Protein AF-A0A968TTG3-F1 (afdb_monomer_lite)

Structure (mmCIF, N/CA/C/O backbone):
data_AF-A0A968TTG3-F1
#
_entry.id   AF-A0A968TTG3-F1
#
loop_
_atom_site.group_PDB
_atom_site.id
_atom_site.type_symbol
_atom_site.label_atom_id
_atom_site.label_alt_id
_atom_site.label_comp_id
_atom_site.label_asym_id
_atom_site.label_entity_id
_atom_site.label_seq_id
_atom_site.pdbx_PDB_ins_code
_atom_site.Cartn_x
_atom_site.Cartn_y
_atom_site.Cartn_z
_atom_site.occupancy
_atom_site.B_iso_or_equiv
_atom_site.auth_seq_id
_atom_site.auth_comp_id
_atom_site.auth_asym_id
_atom_site.auth_atom_id
_atom_site.pdbx_PDB_model_num
ATOM 1 N N . MET A 1 1 ? -22.300 -22.857 -25.995 1.00 35.47 1 MET A N 1
ATOM 2 C CA . MET A 1 1 ? -22.841 -21.493 -25.805 1.00 35.47 1 MET A CA 1
ATOM 3 C C . MET A 1 1 ? -23.339 -21.369 -24.371 1.00 35.47 1 MET A C 1
ATOM 5 O O . MET A 1 1 ? -24.373 -21.933 -24.046 1.00 35.47 1 MET A O 1
ATOM 9 N N . ARG A 1 2 ? -22.562 -20.734 -23.484 1.00 33.22 2 ARG A N 1
ATOM 10 C CA . ARG A 1 2 ? -23.024 -20.368 -22.134 1.00 33.22 2 ARG A CA 1
ATOM 11 C C . ARG A 1 2 ? -23.869 -19.091 -22.254 1.00 33.22 2 ARG A C 1
ATOM 13 O O . ARG A 1 2 ? -23.496 -18.230 -23.047 1.00 33.22 2 ARG A O 1
ATOM 20 N N . PRO A 1 3 ? -24.993 -18.962 -21.533 1.00 38.09 3 PRO A N 1
ATOM 21 C CA . PRO A 1 3 ? -25.856 -17.796 -21.665 1.00 38.09 3 PRO A CA 1
ATOM 22 C C . PRO A 1 3 ? -25.132 -16.553 -21.132 1.00 38.09 3 PRO A C 1
ATOM 24 O O . PRO A 1 3 ? -24.613 -16.572 -20.016 1.00 38.09 3 PRO A O 1
ATOM 27 N N . SER A 1 4 ? -25.092 -15.485 -21.934 1.00 39.38 4 SER A N 1
ATOM 28 C CA . SER A 1 4 ? -24.544 -14.187 -21.528 1.00 39.38 4 SER A CA 1
ATOM 29 C C . SER A 1 4 ? -25.266 -13.671 -20.277 1.00 39.38 4 SER A C 1
ATOM 31 O O . SER A 1 4 ? -26.504 -13.662 -20.252 1.00 39.38 4 SER A O 1
ATOM 33 N N . PRO A 1 5 ? -24.542 -13.220 -19.238 1.00 49.09 5 PRO A N 1
ATOM 34 C CA . PRO A 1 5 ? -25.176 -12.637 -18.070 1.00 49.09 5 PRO A CA 1
ATOM 35 C C . PRO A 1 5 ? -25.813 -11.309 -18.485 1.00 49.09 5 PRO A C 1
ATOM 37 O O . PRO A 1 5 ? -25.165 -10.440 -19.067 1.00 49.09 5 PRO A O 1
ATOM 40 N N . ARG A 1 6 ? -27.117 -11.165 -18.229 1.00 43.69 6 ARG A N 1
ATOM 41 C CA . ARG A 1 6 ? -27.857 -9.926 -18.498 1.00 43.69 6 ARG A CA 1
ATOM 42 C C . ARG A 1 6 ? -27.231 -8.793 -17.686 1.00 43.69 6 ARG A C 1
ATOM 44 O O . ARG A 1 6 ? -27.405 -8.744 -16.469 1.00 43.69 6 ARG A O 1
ATOM 51 N N . ILE A 1 7 ? -26.543 -7.884 -18.368 1.00 52.31 7 ILE A N 1
ATOM 52 C CA . ILE A 1 7 ? -26.073 -6.618 -17.807 1.00 52.31 7 ILE A CA 1
ATOM 53 C C . ILE A 1 7 ? -27.319 -5.828 -17.385 1.00 52.31 7 ILE A C 1
ATOM 55 O O . ILE A 1 7 ? -28.113 -5.411 -18.226 1.00 52.31 7 ILE A O 1
ATOM 59 N N . ARG A 1 8 ? -27.533 -5.650 -16.077 1.00 47.47 8 ARG A N 1
ATOM 60 C CA . ARG A 1 8 ? -28.516 -4.685 -15.564 1.00 47.47 8 ARG A CA 1
ATOM 61 C C . ARG A 1 8 ? -27.786 -3.366 -15.340 1.00 47.47 8 ARG A C 1
ATOM 63 O O . ARG A 1 8 ? -27.260 -3.125 -14.258 1.00 47.47 8 ARG A O 1
ATOM 70 N N . THR A 1 9 ? -27.710 -2.552 -16.388 1.00 50.25 9 THR A N 1
ATOM 71 C CA . THR A 1 9 ? -27.161 -1.191 -16.346 1.00 50.25 9 THR A CA 1
ATOM 72 C C . THR A 1 9 ? -28.054 -0.281 -15.504 1.00 50.25 9 THR A C 1
ATOM 74 O O . THR A 1 9 ? -29.264 -0.212 -15.731 1.00 50.25 9 THR A O 1
ATOM 77 N N . SER A 1 10 ? -27.473 0.448 -14.554 1.00 52.50 10 SER A N 1
ATOM 78 C CA . SER A 1 10 ? -28.110 1.610 -13.930 1.00 52.50 10 SER A CA 1
ATOM 79 C C . SER A 1 10 ? -27.927 2.813 -14.862 1.00 52.50 10 SER A C 1
ATOM 81 O O . SER A 1 10 ? -26.908 3.493 -14.798 1.00 52.50 10 SER A O 1
ATOM 83 N N . GLY A 1 11 ? -28.891 3.042 -15.756 1.00 53.94 11 GLY A N 1
ATOM 84 C CA . GLY A 1 11 ? -28.829 4.113 -16.760 1.00 53.94 11 GLY A CA 1
ATOM 85 C C . GLY A 1 11 ? -27.983 3.756 -17.989 1.00 53.94 11 GLY A C 1
ATOM 86 O O . GLY A 1 11 ? -27.032 2.979 -17.914 1.00 53.94 11 GLY A O 1
ATOM 87 N N . ALA A 1 12 ? -28.363 4.286 -19.153 1.00 51.84 12 ALA A N 1
ATOM 88 C CA . ALA A 1 12 ? -27.655 4.029 -20.404 1.00 51.84 12 ALA A CA 1
ATOM 89 C C . ALA A 1 12 ? -26.205 4.541 -20.315 1.00 51.84 12 ALA A C 1
ATOM 91 O O . ALA A 1 12 ? -25.979 5.717 -20.042 1.00 51.84 12 ALA A O 1
ATOM 92 N N . GLY A 1 13 ? -25.234 3.649 -20.537 1.00 66.31 13 GLY A N 1
ATOM 93 C CA . GLY A 1 13 ? -23.807 3.984 -20.615 1.00 66.31 13 GLY A CA 1
ATOM 94 C C . GLY A 1 13 ? -22.979 3.775 -19.341 1.00 66.31 13 GLY A C 1
ATOM 95 O O . GLY A 1 13 ? -21.759 3.848 -19.429 1.00 66.31 13 GLY A O 1
ATOM 96 N N . PHE A 1 14 ? -23.584 3.452 -18.190 1.00 64.62 14 PHE A N 1
ATOM 97 C CA . PHE A 1 14 ? -22.843 3.218 -16.942 1.00 64.62 14 PHE A CA 1
ATOM 98 C C . PHE A 1 14 ? -23.082 1.807 -16.381 1.00 64.62 14 PHE A C 1
ATOM 100 O O . PHE A 1 14 ? -24.220 1.352 -16.230 1.00 64.62 14 PHE A O 1
ATOM 107 N N . SER A 1 15 ? -21.989 1.107 -16.060 1.00 73.50 15 SER A N 1
ATOM 108 C CA . SER A 1 15 ? -22.011 -0.166 -15.331 1.00 73.50 15 SER A CA 1
ATOM 109 C C . SER A 1 15 ? -21.704 0.082 -13.857 1.00 73.50 15 SER A C 1
ATOM 111 O O . SER A 1 15 ? -20.819 0.870 -13.525 1.00 73.50 15 SER A O 1
ATOM 113 N N . LEU A 1 16 ? -22.427 -0.592 -12.963 1.00 82.06 16 LEU A N 1
ATOM 114 C CA . LEU A 1 16 ? -22.092 -0.576 -11.540 1.00 82.06 16 LEU A CA 1
ATOM 115 C C . LEU A 1 16 ? -20.788 -1.342 -11.312 1.00 82.06 16 LEU A C 1
ATOM 117 O O . LEU A 1 16 ? -20.563 -2.367 -11.948 1.00 82.06 16 LEU A O 1
ATOM 121 N N . TYR A 1 17 ? -19.997 -0.909 -10.328 1.00 83.00 17 TYR A N 1
ATOM 122 C CA . TYR A 1 17 ? -18.739 -1.555 -9.931 1.00 83.00 17 TYR A CA 1
ATOM 123 C C . TYR A 1 17 ? -18.852 -3.083 -9.771 1.00 83.00 17 TYR A C 1
ATOM 125 O O . TYR A 1 17 ? -18.033 -3.829 -10.295 1.00 83.00 17 TYR A O 1
ATOM 133 N N . ARG A 1 18 ? -19.925 -3.555 -9.121 1.00 81.62 18 ARG A N 1
ATOM 134 C CA . ARG A 1 18 ? -20.226 -4.988 -8.913 1.00 81.62 18 ARG A CA 1
ATOM 135 C C . ARG A 1 18 ? -20.442 -5.802 -10.198 1.00 81.62 18 ARG A C 1
ATOM 137 O O . ARG A 1 18 ? -20.624 -7.010 -10.148 1.00 81.62 18 ARG A O 1
ATOM 144 N N . PHE A 1 19 ? -20.537 -5.137 -11.345 1.00 85.62 19 PHE A N 1
ATOM 145 C CA . PHE A 1 19 ? -20.694 -5.748 -12.665 1.00 85.62 19 PHE A CA 1
ATOM 146 C C . PHE A 1 19 ? -19.491 -5.479 -13.573 1.00 85.62 19 PHE A C 1
ATOM 148 O O . PHE A 1 19 ? -19.545 -5.786 -14.764 1.00 85.62 19 PHE A O 1
ATOM 155 N N . SER A 1 20 ? -18.434 -4.872 -13.038 1.00 87.19 20 SER A N 1
ATOM 156 C CA . SER A 1 20 ? -17.198 -4.607 -13.761 1.00 87.19 20 SER A CA 1
ATOM 157 C C . SER A 1 20 ? -16.257 -5.802 -13.649 1.00 87.19 20 SER A C 1
ATOM 159 O O . SER A 1 20 ? -16.144 -6.425 -12.592 1.00 87.19 20 SER A O 1
ATOM 161 N N . PHE A 1 21 ? -15.577 -6.105 -14.754 1.00 90.06 21 PHE A N 1
ATOM 162 C CA . PHE A 1 21 ? -14.628 -7.208 -14.867 1.00 90.06 21 PHE A CA 1
ATOM 163 C C . PHE A 1 21 ? -13.301 -6.711 -15.451 1.00 90.06 21 PHE A C 1
ATOM 165 O O . PHE A 1 21 ? -13.282 -5.767 -16.239 1.00 90.06 21 PHE A O 1
ATOM 172 N N . GLY A 1 22 ? -12.203 -7.369 -15.092 1.00 88.19 22 GLY A N 1
ATOM 173 C CA . GLY A 1 22 ? -10.848 -7.105 -15.578 1.00 88.19 22 GLY A CA 1
ATOM 174 C C . GLY A 1 22 ? -9.941 -8.318 -15.359 1.00 88.19 22 GLY A C 1
ATOM 175 O O . GLY A 1 22 ? -10.400 -9.331 -14.844 1.00 88.19 22 GLY A O 1
ATOM 176 N N . HIS A 1 23 ? -8.677 -8.243 -15.790 1.00 91.44 23 HIS A N 1
ATOM 177 C CA . HIS A 1 23 ? -7.620 -9.239 -15.515 1.00 91.44 23 HIS A CA 1
ATOM 178 C C . HIS A 1 23 ? -8.064 -10.710 -15.606 1.00 91.44 23 HIS A C 1
ATOM 180 O O . HIS A 1 23 ? -8.332 -11.368 -14.602 1.00 91.44 23 HIS A O 1
ATOM 186 N N . GLY A 1 24 ? -8.206 -11.223 -16.830 1.00 90.00 24 GLY A N 1
ATOM 187 C CA . GLY A 1 24 ? -8.672 -12.599 -17.053 1.00 90.00 24 GLY A CA 1
ATOM 188 C C . GLY A 1 24 ? -10.177 -12.807 -16.829 1.00 90.00 24 GLY A C 1
ATOM 189 O O . GLY A 1 24 ? -10.626 -13.943 -16.710 1.00 90.00 24 GLY A O 1
ATOM 190 N N . GLY A 1 25 ? -10.966 -11.726 -16.791 1.00 91.12 25 GLY A N 1
ATOM 191 C CA . GLY A 1 25 ? -12.422 -11.788 -16.621 1.00 91.12 25 GLY A CA 1
ATOM 192 C C . GLY A 1 25 ? -12.873 -11.929 -15.166 1.00 91.12 25 GLY A C 1
ATOM 193 O O . GLY A 1 25 ? -14.002 -12.347 -14.918 1.00 91.12 25 GLY A O 1
ATOM 194 N N . LEU A 1 26 ? -12.011 -11.582 -14.211 1.00 91.50 26 LEU A N 1
ATOM 195 C CA . LEU A 1 26 ? -12.340 -11.504 -12.793 1.00 91.50 26 LEU A CA 1
ATOM 196 C C . LEU A 1 26 ? -13.194 -10.268 -12.512 1.00 91.50 26 LEU A C 1
ATOM 198 O O . LEU A 1 26 ? -12.946 -9.193 -13.056 1.00 91.50 26 LEU A O 1
ATOM 202 N N . ALA A 1 27 ? -14.204 -10.412 -11.655 1.00 91.31 27 ALA A N 1
ATOM 203 C CA . ALA A 1 27 ? -14.972 -9.267 -11.178 1.00 91.31 27 ALA A CA 1
ATOM 204 C C . ALA A 1 27 ? -14.059 -8.350 -10.351 1.00 91.31 27 ALA A C 1
ATOM 206 O O . ALA A 1 27 ? -13.217 -8.844 -9.604 1.00 91.31 27 ALA A O 1
ATOM 207 N N . CYS A 1 28 ? -14.225 -7.029 -10.439 1.00 89.75 28 CYS A N 1
ATOM 208 C CA . CYS A 1 28 ? -13.351 -6.096 -9.717 1.00 89.75 28 CYS A CA 1
ATOM 209 C C . CYS A 1 28 ? -13.371 -6.332 -8.190 1.00 89.75 28 CYS A C 1
ATOM 211 O O . CYS A 1 28 ? -12.338 -6.232 -7.527 1.00 89.75 28 CYS A O 1
ATOM 213 N N . GLU A 1 29 ? -14.516 -6.745 -7.642 1.00 89.50 29 GLU A N 1
ATOM 214 C CA . GLU A 1 29 ? -14.673 -7.127 -6.229 1.00 89.50 29 GLU A CA 1
ATOM 215 C C . GLU A 1 29 ? -13.792 -8.310 -5.796 1.00 89.50 29 GLU A C 1
ATOM 217 O O . GLU A 1 29 ? -13.486 -8.433 -4.614 1.00 89.50 29 GLU A O 1
ATOM 222 N N . ALA A 1 30 ? -13.315 -9.142 -6.730 1.00 89.81 30 ALA A N 1
ATOM 223 C CA . ALA A 1 30 ? -12.374 -10.214 -6.413 1.00 89.81 30 ALA A CA 1
ATOM 224 C C . ALA A 1 30 ? -11.026 -9.675 -5.912 1.00 89.81 30 ALA A C 1
ATOM 226 O O . ALA A 1 30 ? -10.356 -10.350 -5.139 1.00 89.81 30 ALA A O 1
ATOM 227 N N . CYS A 1 31 ? -10.631 -8.467 -6.335 1.00 89.94 31 CYS A N 1
ATOM 228 C CA . CYS A 1 31 ? -9.386 -7.831 -5.904 1.00 89.94 31 CYS A CA 1
ATOM 229 C C . CYS A 1 31 ? -9.619 -6.726 -4.868 1.00 89.94 31 CYS A C 1
ATOM 231 O O . CYS A 1 31 ? -8.827 -6.587 -3.940 1.00 89.94 31 CYS A O 1
ATOM 233 N N . HIS A 1 32 ? -10.683 -5.932 -5.001 1.00 89.44 32 HIS A N 1
ATOM 234 C CA . HIS A 1 32 ? -10.944 -4.798 -4.102 1.00 89.44 32 HIS A CA 1
ATOM 235 C C . HIS A 1 32 ? -11.968 -5.094 -2.997 1.00 89.44 32 HIS A C 1
ATOM 237 O O . HIS A 1 32 ? -12.311 -4.185 -2.242 1.00 89.44 32 HIS A O 1
ATOM 243 N N . GLY A 1 33 ? -12.416 -6.342 -2.856 1.00 85.06 33 GLY A N 1
ATOM 244 C CA . GLY A 1 33 ? -13.352 -6.739 -1.811 1.00 85.06 33 GLY A CA 1
ATOM 245 C C . GLY A 1 33 ? -14.782 -6.268 -2.080 1.00 85.06 33 GLY A C 1
ATOM 246 O O . GLY A 1 33 ? -15.138 -5.854 -3.187 1.00 85.06 33 GLY A O 1
ATOM 247 N N . SER A 1 34 ? -15.633 -6.369 -1.057 1.00 80.88 34 SER A N 1
ATOM 248 C CA . SER A 1 34 ? -17.051 -6.013 -1.173 1.00 80.88 34 SER A CA 1
ATOM 249 C C . SER A 1 34 ? -17.227 -4.535 -1.554 1.00 80.88 34 SER A C 1
ATOM 251 O O . SER A 1 34 ? -16.436 -3.685 -1.160 1.00 80.88 34 SER A O 1
ATOM 253 N N . THR A 1 35 ? -18.306 -4.176 -2.260 1.00 72.31 35 THR A N 1
ATOM 254 C CA . THR A 1 35 ? -18.587 -2.765 -2.623 1.00 72.31 35 THR A CA 1
ATOM 255 C C . THR A 1 35 ? -18.749 -1.825 -1.426 1.00 72.31 35 THR A C 1
ATOM 257 O O . THR A 1 35 ? -18.793 -0.611 -1.605 1.00 72.31 35 THR A O 1
ATOM 260 N N . HIS A 1 36 ? -18.905 -2.374 -0.220 1.00 65.94 36 HIS A N 1
ATOM 261 C CA . HIS A 1 36 ? -18.993 -1.615 1.027 1.00 65.94 36 HIS A CA 1
ATOM 262 C C . HIS A 1 36 ? -17.653 -1.553 1.772 1.00 65.94 36 HIS A C 1
ATOM 264 O O . HIS A 1 36 ? -17.537 -0.820 2.754 1.00 65.94 36 HIS A O 1
ATOM 270 N N . ALA A 1 37 ? -16.643 -2.292 1.312 1.00 68.88 37 ALA A N 1
ATOM 271 C CA . ALA A 1 37 ? -15.312 -2.281 1.876 1.00 68.88 37 ALA A CA 1
ATOM 272 C C . ALA A 1 37 ? -14.484 -1.153 1.248 1.00 68.88 37 ALA A C 1
ATOM 274 O O . ALA A 1 37 ? -14.288 -1.080 0.037 1.00 68.88 37 ALA A O 1
ATOM 275 N N . VAL A 1 38 ? -13.950 -0.280 2.099 1.00 75.06 38 VAL A N 1
ATOM 276 C CA . VAL A 1 38 ? -12.811 0.575 1.754 1.00 75.06 38 VAL A CA 1
ATOM 277 C C . VAL A 1 38 ? -11.610 -0.007 2.472 1.00 75.06 38 VAL A C 1
ATOM 279 O O . VAL A 1 38 ? -11.597 -0.075 3.699 1.00 75.06 38 VAL A O 1
ATOM 282 N N . PHE A 1 39 ? -10.616 -0.462 1.718 1.00 82.69 39 PHE A N 1
ATOM 283 C CA . PHE A 1 39 ? -9.527 -1.246 2.279 1.00 82.69 39 PHE A CA 1
ATOM 284 C C . PHE A 1 39 ? -8.456 -0.427 3.042 1.00 82.69 39 PHE A C 1
ATOM 286 O O . PHE A 1 39 ? -8.142 0.718 2.684 1.00 82.69 39 PHE A O 1
ATOM 293 N N . PRO A 1 40 ? -7.817 -1.026 4.072 1.00 84.56 40 PRO A N 1
ATOM 294 C CA . PRO A 1 40 ? -8.331 -2.145 4.845 1.00 84.56 40 PRO A CA 1
ATOM 295 C C . PRO A 1 40 ? -9.622 -1.716 5.558 1.00 84.56 40 PRO A C 1
ATOM 297 O O . PRO A 1 40 ? -9.716 -0.595 6.066 1.00 84.56 40 PRO A O 1
ATOM 300 N N . ALA A 1 41 ? -10.613 -2.600 5.563 1.00 85.94 41 ALA A N 1
ATOM 301 C CA . ALA A 1 41 ? -11.909 -2.319 6.154 1.00 85.94 41 ALA A CA 1
ATOM 302 C C . ALA A 1 41 ? -11.809 -2.329 7.684 1.00 85.94 41 ALA A C 1
ATOM 304 O O . ALA A 1 41 ? -11.079 -3.128 8.265 1.00 85.94 41 ALA A O 1
ATOM 305 N N . SER A 1 42 ? -12.578 -1.484 8.367 1.00 84.50 42 SER A N 1
ATOM 306 C CA . SER A 1 42 ? -12.654 -1.528 9.835 1.00 84.50 42 SER A CA 1
ATOM 307 C C . SER A 1 42 ? -13.379 -2.787 10.337 1.00 84.50 42 SER A C 1
ATOM 309 O O . SER A 1 42 ? -13.151 -3.237 11.463 1.00 84.50 42 SER A O 1
ATOM 311 N N . HIS A 1 43 ? -14.225 -3.385 9.494 1.00 84.75 43 HIS A N 1
ATOM 312 C CA . HIS A 1 43 ? -14.884 -4.659 9.745 1.00 84.75 43 HIS A CA 1
ATOM 313 C C . HIS A 1 43 ? -13.966 -5.823 9.364 1.00 84.75 43 HIS A C 1
ATOM 315 O O . HIS A 1 43 ? -13.590 -5.984 8.207 1.00 84.75 43 HIS A O 1
ATOM 321 N N . ALA A 1 44 ? -13.636 -6.667 10.345 1.00 84.25 44 ALA A N 1
ATOM 322 C CA . ALA A 1 44 ? -12.683 -7.762 10.165 1.00 84.25 44 ALA A CA 1
ATOM 323 C C . ALA A 1 44 ? -13.071 -8.723 9.026 1.00 84.25 44 ALA A C 1
ATOM 325 O O . ALA A 1 44 ? -12.201 -9.123 8.258 1.00 84.25 44 ALA A O 1
ATOM 326 N N . ASN A 1 45 ? -14.367 -9.031 8.879 1.00 86.06 45 ASN A N 1
ATOM 327 C CA . ASN A 1 45 ? -14.869 -9.966 7.865 1.00 86.06 45 ASN A CA 1
ATOM 328 C C . ASN A 1 45 ? -14.553 -9.531 6.428 1.00 86.06 45 ASN A C 1
ATOM 330 O O . ASN A 1 45 ? -14.270 -10.386 5.596 1.00 86.06 45 ASN A O 1
ATOM 334 N N . ASP A 1 46 ? -14.549 -8.227 6.141 1.00 87.81 46 ASP A N 1
ATOM 335 C CA . ASP A 1 46 ? -14.236 -7.717 4.802 1.00 87.81 46 ASP A CA 1
ATOM 336 C C . ASP A 1 46 ? -12.746 -7.882 4.451 1.00 87.81 46 ASP A C 1
ATOM 338 O O . ASP A 1 46 ? -12.387 -7.902 3.278 1.00 87.81 46 ASP A O 1
ATOM 342 N N . ASN A 1 47 ? -11.868 -8.041 5.449 1.00 88.00 47 ASN A N 1
ATOM 343 C CA . ASN A 1 47 ? -10.435 -8.248 5.231 1.00 88.00 47 ASN A CA 1
ATOM 344 C C . ASN A 1 47 ? -10.031 -9.726 5.154 1.00 88.00 47 ASN A C 1
ATOM 346 O O . ASN A 1 47 ? -8.918 -9.992 4.703 1.00 88.00 47 ASN A O 1
ATOM 350 N N . VAL A 1 48 ? -10.881 -10.669 5.589 1.00 90.06 48 VAL A N 1
ATOM 351 C CA . VAL A 1 48 ? -10.518 -12.097 5.723 1.00 90.06 48 VAL A CA 1
ATOM 352 C C . VAL A 1 48 ? -9.948 -12.648 4.420 1.00 90.06 48 VAL A C 1
ATOM 354 O O . VAL A 1 48 ? -8.829 -13.144 4.424 1.00 90.06 48 VAL A O 1
ATOM 357 N N . GLN A 1 49 ? -10.646 -12.444 3.299 1.00 91.06 49 GLN A N 1
ATOM 358 C CA . GLN A 1 49 ? -10.173 -12.887 1.984 1.00 91.06 49 GLN A CA 1
ATOM 359 C C . GLN A 1 49 ? -8.779 -12.334 1.655 1.00 91.06 49 GLN A C 1
ATOM 361 O O . GLN A 1 49 ? -7.894 -13.082 1.255 1.00 91.06 49 GLN A O 1
ATOM 366 N N . SER A 1 50 ? -8.568 -11.025 1.827 1.00 92.31 50 SER A N 1
ATOM 367 C CA . SER A 1 50 ? -7.269 -10.414 1.521 1.00 92.31 50 SER A CA 1
ATOM 368 C C . SER A 1 50 ? -6.154 -10.951 2.420 1.00 92.31 50 SER A C 1
ATOM 370 O O . SER A 1 50 ? -5.063 -11.250 1.948 1.00 92.31 50 SER A O 1
ATOM 372 N N . ILE A 1 51 ? -6.433 -11.151 3.708 1.00 92.62 51 ILE A N 1
ATOM 373 C CA . ILE A 1 51 ? -5.449 -11.681 4.650 1.00 92.62 51 ILE A CA 1
ATOM 374 C C . ILE A 1 51 ? -5.100 -13.130 4.298 1.00 92.62 51 ILE A C 1
ATOM 376 O O . ILE A 1 51 ? -3.926 -13.477 4.297 1.00 92.62 51 ILE A O 1
ATOM 380 N N . GLU A 1 52 ? -6.087 -13.960 3.967 1.00 94.00 52 GLU A N 1
ATOM 381 C CA . GLU A 1 52 ? -5.858 -15.362 3.603 1.00 94.00 52 GLU A CA 1
ATOM 3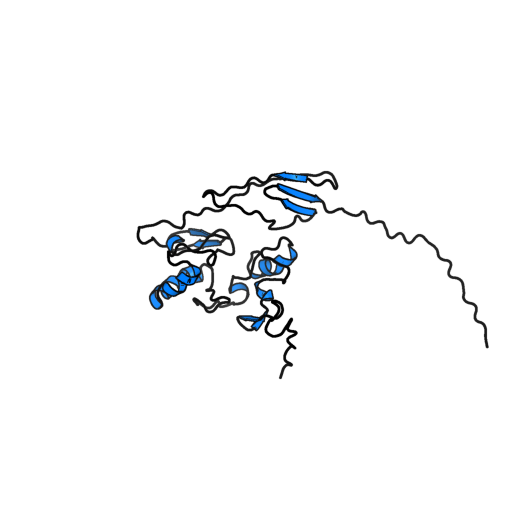82 C C . GLU A 1 52 ? -5.064 -15.510 2.299 1.00 94.00 52 GLU A C 1
ATOM 384 O O . GLU A 1 52 ? -4.230 -16.404 2.195 1.00 94.00 52 GLU A O 1
ATOM 389 N N . LEU A 1 53 ? -5.290 -14.628 1.320 1.00 94.06 53 LEU A N 1
ATOM 390 C CA . LEU A 1 53 ? -4.677 -14.734 -0.006 1.00 94.06 53 LEU A CA 1
ATOM 391 C C . LEU A 1 53 ? -3.278 -14.114 -0.108 1.00 94.06 53 LEU A C 1
ATOM 393 O O . LEU A 1 53 ? -2.428 -14.656 -0.806 1.00 94.06 53 LEU A O 1
ATOM 397 N N . GLN A 1 54 ? -3.030 -12.978 0.550 1.00 93.62 54 GLN A N 1
ATOM 398 C CA . GLN A 1 54 ? -1.754 -12.247 0.437 1.00 93.62 54 GLN A CA 1
ATOM 399 C C . GLN A 1 54 ? -1.079 -11.962 1.787 1.00 93.62 54 GLN A C 1
ATOM 401 O O . GLN A 1 54 ? -0.059 -11.281 1.841 1.00 93.62 54 GLN A O 1
ATOM 406 N N . GLY A 1 55 ? -1.633 -12.451 2.900 1.00 92.88 55 GLY A N 1
ATOM 407 C CA . GLY A 1 55 ? -1.056 -12.280 4.237 1.00 92.88 55 GLY A CA 1
ATOM 408 C C . GLY A 1 55 ? -1.296 -10.908 4.871 1.00 92.88 55 GLY A C 1
ATOM 409 O O . GLY A 1 55 ? -0.879 -10.675 6.004 1.00 92.88 55 GLY A O 1
ATOM 410 N N . HIS A 1 56 ? -1.982 -9.989 4.183 1.00 92.38 56 HIS A N 1
ATOM 411 C CA . HIS A 1 56 ? -2.270 -8.655 4.701 1.00 92.38 56 HIS A CA 1
ATOM 412 C C . HIS A 1 56 ? -3.632 -8.121 4.251 1.00 92.38 56 HIS A C 1
ATOM 414 O O . HIS A 1 56 ? -4.123 -8.399 3.157 1.00 92.38 56 HIS A O 1
ATOM 420 N N . ALA A 1 57 ? -4.229 -7.275 5.094 1.00 91.19 57 ALA A N 1
ATOM 421 C CA . ALA A 1 57 ? -5.478 -6.602 4.765 1.00 91.19 57 ALA A CA 1
ATOM 422 C C . ALA A 1 57 ? -5.263 -5.567 3.652 1.00 91.19 57 ALA A C 1
ATOM 424 O O . ALA A 1 57 ? -4.353 -4.734 3.737 1.00 91.19 57 ALA A O 1
ATOM 425 N N . GLY A 1 58 ? -6.113 -5.544 2.633 1.00 90.38 58 GLY A N 1
ATOM 426 C CA . GLY A 1 58 ? -5.996 -4.575 1.547 1.00 90.38 58 GLY A CA 1
ATOM 427 C C . GLY A 1 58 ? -6.551 -5.079 0.226 1.00 90.38 58 GLY A C 1
ATOM 428 O O . GLY A 1 58 ? -6.899 -6.248 0.108 1.00 90.38 58 GLY A O 1
ATOM 429 N N . THR A 1 59 ? -6.556 -4.207 -0.782 1.00 91.06 59 THR A N 1
ATOM 430 C CA . THR A 1 59 ? -6.735 -4.641 -2.172 1.00 91.06 59 THR A CA 1
ATOM 431 C C . THR A 1 59 ? -5.689 -5.705 -2.495 1.00 91.06 59 THR A C 1
ATOM 433 O O . THR A 1 59 ? -4.531 -5.553 -2.092 1.00 91.06 59 THR A O 1
ATOM 436 N N . LEU A 1 60 ? -6.087 -6.771 -3.188 1.00 92.50 60 LEU A N 1
ATOM 437 C CA . LEU A 1 60 ? -5.156 -7.788 -3.661 1.00 92.50 60 LEU A CA 1
ATOM 438 C C . LEU A 1 60 ? -4.166 -7.163 -4.646 1.00 92.50 60 LEU A C 1
ATOM 440 O O . LEU A 1 60 ? -4.570 -6.646 -5.688 1.00 92.50 60 LEU A O 1
ATOM 444 N N . ALA A 1 61 ? -2.885 -7.212 -4.295 1.00 91.88 61 ALA A N 1
ATOM 445 C CA . ALA A 1 61 ? -1.781 -6.693 -5.099 1.00 91.88 61 ALA A CA 1
ATOM 446 C C . ALA A 1 61 ? -0.655 -7.725 -5.279 1.00 91.88 61 ALA A C 1
ATOM 448 O O . ALA A 1 61 ? 0.130 -7.622 -6.219 1.00 91.88 61 ALA A O 1
ATOM 449 N N . GLU A 1 62 ? -0.588 -8.742 -4.418 1.00 92.75 62 GLU A N 1
ATOM 450 C CA . GLU A 1 62 ? 0.407 -9.806 -4.525 1.00 92.75 62 GLU A CA 1
ATOM 451 C C . GLU A 1 62 ? -0.024 -10.824 -5.591 1.00 92.75 62 GLU A C 1
ATOM 453 O O . GLU A 1 62 ? -0.905 -11.655 -5.375 1.00 92.75 62 GLU A O 1
ATOM 458 N N . CYS A 1 63 ? 0.591 -10.764 -6.775 1.00 92.50 63 CYS A N 1
ATOM 459 C CA . CYS A 1 63 ? 0.206 -11.601 -7.919 1.00 92.50 63 CYS A CA 1
ATOM 460 C C . CYS A 1 63 ? 0.307 -13.108 -7.621 1.00 92.50 63 CYS A C 1
ATOM 462 O O . CYS A 1 63 ? -0.469 -13.898 -8.163 1.00 92.50 63 CYS A O 1
ATOM 464 N N . GLY A 1 64 ? 1.227 -13.488 -6.727 1.00 92.12 64 GLY A N 1
ATOM 465 C CA . GLY A 1 64 ? 1.414 -14.861 -6.255 1.00 92.12 64 GLY A CA 1
ATOM 466 C C . GLY A 1 64 ? 0.221 -15.432 -5.484 1.00 92.12 64 GLY A C 1
ATOM 467 O O . GLY A 1 64 ? 0.153 -16.639 -5.303 1.00 92.12 64 GLY A O 1
ATOM 468 N N . ALA A 1 65 ? -0.751 -14.603 -5.086 1.00 92.75 65 ALA A N 1
ATOM 469 C CA . ALA A 1 65 ? -2.000 -15.072 -4.489 1.00 92.75 65 ALA A CA 1
ATOM 470 C C . ALA A 1 65 ? -2.835 -15.944 -5.446 1.00 92.75 65 ALA A C 1
ATOM 472 O O . ALA A 1 65 ? -3.623 -16.773 -4.996 1.00 92.75 65 ALA A O 1
ATOM 473 N N . CYS A 1 66 ? -2.681 -15.745 -6.761 1.00 92.06 66 CYS A N 1
ATOM 474 C CA . CYS A 1 66 ? -3.420 -16.484 -7.790 1.00 92.06 66 CYS A CA 1
ATOM 475 C C . CYS A 1 66 ? -2.520 -17.134 -8.851 1.00 92.06 66 CYS A C 1
ATOM 477 O O . CYS A 1 66 ? -2.982 -18.017 -9.571 1.00 92.06 66 CYS A O 1
ATOM 479 N N . HIS A 1 67 ? -1.276 -16.672 -9.005 1.00 92.56 67 HIS A N 1
ATOM 480 C CA . HIS A 1 67 ? -0.348 -17.155 -10.028 1.00 92.56 67 HIS A CA 1
ATOM 481 C C . HIS A 1 67 ? 0.814 -17.907 -9.388 1.00 92.56 67 HIS A C 1
ATOM 483 O O . HIS A 1 67 ? 1.708 -17.281 -8.824 1.00 92.56 67 HIS A O 1
ATOM 489 N N . ASP A 1 68 ? 0.852 -19.229 -9.564 1.00 91.12 68 ASP A N 1
ATOM 490 C CA . ASP A 1 68 ? 1.984 -20.058 -9.115 1.00 91.12 68 ASP A CA 1
ATOM 491 C C . ASP A 1 68 ? 3.295 -19.655 -9.811 1.00 91.12 68 ASP A C 1
ATOM 493 O O . ASP A 1 68 ? 4.371 -19.685 -9.217 1.00 91.12 68 ASP A O 1
ATOM 497 N N . ASN A 1 69 ? 3.194 -19.229 -11.075 1.00 90.88 69 ASN A N 1
ATOM 498 C CA . ASN A 1 69 ? 4.294 -18.692 -11.869 1.00 90.88 69 ASN A CA 1
ATOM 499 C C . ASN A 1 69 ? 3.989 -17.238 -12.231 1.00 90.88 69 ASN A C 1
ATOM 501 O O . ASN A 1 69 ? 3.378 -16.961 -13.263 1.00 90.88 69 ASN A O 1
ATOM 505 N N . VAL A 1 70 ? 4.390 -16.311 -11.362 1.00 90.88 70 VAL A N 1
ATOM 506 C CA . VAL A 1 70 ? 4.153 -14.877 -11.563 1.00 90.88 70 VAL A CA 1
ATOM 507 C C . VAL A 1 70 ? 4.961 -14.370 -12.771 1.00 90.88 70 VAL A C 1
ATOM 509 O O . VAL A 1 70 ? 6.192 -14.448 -12.737 1.00 90.88 70 VAL A O 1
ATOM 512 N N . PRO A 1 71 ? 4.314 -13.838 -13.828 1.00 89.19 71 PRO A N 1
ATOM 513 C CA . PRO A 1 71 ? 5.021 -13.318 -14.997 1.00 89.19 71 PRO A CA 1
ATOM 514 C C . PRO A 1 71 ? 5.817 -12.057 -14.662 1.00 89.19 71 PRO A C 1
ATOM 516 O O . PRO A 1 71 ? 5.281 -11.160 -14.022 1.00 89.19 71 PRO A O 1
ATOM 519 N N . THR A 1 72 ? 7.046 -11.932 -15.163 1.00 89.19 72 THR A N 1
ATOM 520 C CA . THR A 1 72 ? 7.796 -10.667 -15.111 1.00 89.19 72 THR A CA 1
ATOM 521 C C . THR A 1 72 ? 7.269 -9.731 -16.205 1.00 89.19 72 THR A C 1
ATOM 523 O O . THR A 1 72 ? 7.415 -10.010 -17.393 1.00 89.19 72 THR A O 1
ATOM 526 N N . THR A 1 73 ? 6.613 -8.637 -15.818 1.00 90.81 73 THR A N 1
ATOM 527 C CA . THR A 1 73 ? 6.002 -7.651 -16.727 1.00 90.81 73 THR A CA 1
ATOM 528 C C . THR A 1 73 ? 6.005 -6.271 -16.078 1.00 90.81 73 THR A C 1
ATOM 530 O O . THR A 1 73 ? 5.971 -6.190 -14.856 1.00 90.81 73 THR A O 1
ATOM 533 N N . VAL A 1 74 ? 6.040 -5.202 -16.876 1.00 91.44 74 VAL A N 1
ATOM 534 C CA . VAL A 1 74 ? 5.946 -3.816 -16.382 1.00 91.44 74 VAL A CA 1
ATOM 535 C C . VAL A 1 74 ? 4.489 -3.384 -16.214 1.00 91.44 74 VAL A C 1
ATOM 537 O O . VAL A 1 74 ? 4.165 -2.691 -15.258 1.00 91.44 74 VAL A O 1
ATOM 540 N N . ASP A 1 75 ? 3.618 -3.797 -17.134 1.00 90.69 75 ASP A N 1
ATOM 541 C CA . ASP A 1 75 ? 2.266 -3.259 -17.307 1.00 90.69 75 ASP A CA 1
ATOM 542 C C . ASP A 1 75 ? 1.194 -4.336 -17.565 1.00 90.69 75 ASP A C 1
ATOM 544 O O . ASP A 1 75 ? 0.036 -4.022 -17.836 1.00 90.69 75 ASP A O 1
ATOM 548 N N . GLY A 1 76 ? 1.549 -5.618 -17.463 1.00 89.75 76 GLY A N 1
ATOM 549 C CA . GLY A 1 76 ? 0.640 -6.729 -17.751 1.00 89.75 76 GLY A CA 1
ATOM 550 C C . GLY A 1 76 ? -0.402 -7.014 -16.665 1.00 89.75 76 GLY A C 1
ATOM 551 O O . GLY A 1 76 ? -1.304 -7.824 -16.886 1.00 89.75 76 GLY A O 1
ATOM 552 N N . GLY A 1 77 ? -0.287 -6.396 -15.487 1.00 90.94 77 GLY A N 1
ATOM 553 C CA . GLY A 1 77 ? -1.238 -6.549 -14.391 1.00 90.94 77 GLY A CA 1
ATOM 554 C C . GLY A 1 77 ? -2.417 -5.568 -14.439 1.00 90.94 77 GLY A C 1
ATOM 555 O O . GLY A 1 77 ? -2.465 -4.645 -15.258 1.00 90.94 77 GLY A O 1
ATOM 556 N N . PRO A 1 78 ? -3.392 -5.726 -13.523 1.00 89.19 78 PRO A N 1
ATOM 557 C CA . PRO A 1 78 ? -4.470 -4.756 -13.343 1.00 89.19 78 PRO A CA 1
ATOM 558 C C . PRO A 1 78 ? -3.906 -3.345 -13.160 1.00 89.19 78 PRO A C 1
ATOM 560 O O . PRO A 1 78 ? -2.923 -3.178 -12.452 1.00 89.19 78 PRO A O 1
ATOM 563 N N . HIS A 1 79 ? -4.524 -2.330 -13.768 1.00 88.75 79 HIS A N 1
ATOM 564 C CA . HIS A 1 79 ? -4.051 -0.935 -13.710 1.00 88.75 79 HIS A CA 1
ATOM 565 C C . HIS A 1 79 ? -2.618 -0.709 -14.231 1.00 88.75 79 HIS A C 1
ATOM 567 O O . HIS A 1 79 ? -2.011 0.302 -13.891 1.00 88.75 79 HIS A O 1
ATOM 573 N N . GLY A 1 80 ? -2.082 -1.620 -15.051 1.00 89.75 80 GLY A N 1
ATOM 574 C CA . GLY A 1 80 ? -0.697 -1.534 -15.509 1.00 89.75 80 GLY A CA 1
ATOM 575 C C . GLY A 1 80 ? 0.310 -1.861 -14.407 1.00 89.75 80 GLY A C 1
ATOM 576 O O . GLY A 1 80 ? 1.416 -1.334 -14.419 1.00 89.75 80 GLY A O 1
ATOM 577 N N . LEU A 1 81 ? -0.081 -2.674 -13.419 1.00 91.44 81 LEU A N 1
ATOM 578 C CA . LEU A 1 81 ? 0.802 -3.068 -12.327 1.00 91.44 81 LEU A CA 1
ATOM 579 C C . LEU A 1 81 ? 1.797 -4.145 -12.774 1.00 91.44 81 LEU A C 1
ATOM 581 O O . LEU A 1 81 ? 1.425 -5.143 -13.394 1.00 91.44 81 LEU A O 1
ATOM 585 N N . HIS A 1 82 ? 3.050 -3.970 -12.366 1.00 94.19 82 HIS A N 1
ATOM 586 C CA . HIS A 1 82 ? 4.067 -5.014 -12.377 1.00 94.19 82 HIS A CA 1
ATOM 587 C C . HIS A 1 82 ? 3.975 -5.886 -11.107 1.00 94.19 82 HIS A C 1
ATOM 589 O O . HIS A 1 82 ? 3.395 -5.462 -10.100 1.00 94.19 82 HIS A O 1
ATOM 595 N N . PRO A 1 83 ? 4.572 -7.093 -11.097 1.00 93.31 83 PRO A N 1
ATOM 596 C CA . PRO A 1 83 ? 4.693 -7.907 -9.892 1.00 93.31 83 PRO A CA 1
ATOM 597 C C . PRO A 1 83 ? 5.429 -7.202 -8.756 1.00 93.31 83 PRO A C 1
ATOM 599 O O . PRO A 1 83 ? 6.274 -6.339 -8.976 1.00 93.31 83 PRO A O 1
ATOM 602 N N . LEU A 1 84 ? 5.163 -7.628 -7.525 1.00 91.69 84 LEU A N 1
ATOM 603 C CA . LEU A 1 84 ? 5.815 -7.106 -6.327 1.00 91.69 84 LEU A CA 1
ATOM 604 C C . LEU A 1 84 ? 6.766 -8.148 -5.718 1.00 91.69 84 LEU A C 1
ATOM 606 O O . LEU A 1 84 ? 6.767 -9.324 -6.082 1.00 91.69 84 LEU A O 1
ATOM 610 N N . GLY A 1 85 ? 7.591 -7.704 -4.770 1.00 89.69 85 GLY A N 1
ATOM 611 C CA . GLY A 1 85 ? 8.440 -8.583 -3.966 1.00 89.69 85 GLY A CA 1
ATOM 612 C C . GLY A 1 85 ? 9.846 -8.816 -4.524 1.00 89.69 85 GLY A C 1
ATOM 613 O O . GLY A 1 85 ? 10.304 -8.149 -5.451 1.00 89.69 85 GLY A O 1
ATOM 614 N N . ALA A 1 86 ? 10.562 -9.755 -3.898 1.00 89.56 86 ALA A N 1
ATOM 615 C CA . ALA A 1 86 ? 12.002 -9.938 -4.094 1.00 89.56 86 ALA A CA 1
ATOM 616 C C . ALA A 1 86 ? 12.384 -10.329 -5.529 1.00 89.56 86 ALA A C 1
ATOM 618 O O . ALA A 1 86 ? 13.393 -9.848 -6.035 1.00 89.56 86 ALA A O 1
ATOM 619 N N . ARG A 1 87 ? 11.567 -11.155 -6.197 1.00 89.25 87 ARG A N 1
ATOM 620 C CA . ARG A 1 87 ? 11.822 -11.561 -7.585 1.00 89.25 87 ARG A CA 1
ATOM 621 C C . ARG A 1 87 ? 11.792 -10.362 -8.529 1.00 89.25 87 ARG A C 1
ATOM 623 O O . ARG A 1 87 ? 12.753 -10.144 -9.249 1.00 89.25 87 ARG A O 1
ATOM 630 N N . TRP A 1 88 ? 10.743 -9.540 -8.456 1.00 92.12 88 TRP A N 1
ATOM 631 C CA . TRP A 1 88 ? 10.677 -8.307 -9.242 1.00 92.12 88 TRP A CA 1
ATOM 632 C C . TRP A 1 88 ? 11.860 -7.382 -8.946 1.00 92.12 88 TRP A C 1
ATOM 634 O O . TRP A 1 88 ? 12.488 -6.871 -9.864 1.00 92.12 88 TRP A O 1
ATOM 644 N N . VAL A 1 89 ? 12.219 -7.207 -7.670 1.00 91.62 89 VAL A N 1
ATOM 645 C CA . VAL A 1 89 ? 13.374 -6.376 -7.301 1.00 91.62 89 VAL A CA 1
ATOM 646 C C . VAL A 1 89 ? 14.694 -6.922 -7.854 1.00 91.62 89 VAL A C 1
ATOM 648 O O . VAL A 1 89 ? 15.567 -6.126 -8.180 1.00 91.62 89 VAL A O 1
ATOM 651 N N . SER A 1 90 ? 14.841 -8.234 -8.019 1.00 90.00 90 SER A N 1
ATOM 652 C CA . SER A 1 90 ? 16.006 -8.815 -8.693 1.00 90.00 90 SER A CA 1
ATOM 653 C C . SER A 1 90 ? 15.979 -8.576 -10.206 1.00 90.00 90 SER A C 1
ATOM 655 O O . SER A 1 90 ? 17.006 -8.243 -10.782 1.00 90.00 90 SER A O 1
ATOM 657 N N . ASP A 1 91 ? 14.811 -8.719 -10.833 1.00 91.00 91 ASP A N 1
ATOM 658 C CA . ASP A 1 91 ? 14.681 -8.765 -12.295 1.00 91.00 91 ASP A CA 1
ATOM 659 C C . ASP A 1 91 ? 14.479 -7.372 -12.933 1.00 91.00 91 ASP A C 1
ATOM 661 O O . ASP A 1 91 ? 14.694 -7.196 -14.130 1.00 91.00 91 ASP A O 1
ATOM 665 N N . HIS A 1 92 ? 14.056 -6.354 -12.170 1.00 92.56 92 HIS A N 1
ATOM 666 C CA . HIS A 1 92 ? 13.704 -5.044 -12.740 1.00 92.56 92 HIS A CA 1
ATOM 667 C C . HIS A 1 92 ? 14.895 -4.308 -13.377 1.00 92.56 92 HIS A C 1
ATOM 669 O O . HIS A 1 92 ? 14.679 -3.440 -14.222 1.00 92.56 92 HIS A O 1
ATOM 675 N N . GLY A 1 93 ? 16.133 -4.644 -12.992 1.00 92.81 93 GLY A N 1
ATOM 676 C CA . GLY A 1 93 ? 17.344 -4.111 -13.620 1.00 92.81 93 GLY A CA 1
ATOM 677 C C . GLY A 1 93 ? 17.394 -4.453 -15.109 1.00 92.81 93 GLY A C 1
ATOM 678 O O . GLY A 1 93 ? 17.453 -3.547 -15.936 1.00 92.81 93 GLY A O 1
ATOM 679 N N . ASP A 1 94 ? 17.224 -5.733 -15.449 1.00 93.25 94 ASP A N 1
ATOM 680 C CA . ASP A 1 94 ? 17.191 -6.231 -16.834 1.00 93.25 94 ASP A CA 1
ATOM 681 C C . ASP A 1 94 ? 16.076 -5.557 -17.657 1.00 93.25 94 ASP A C 1
ATOM 683 O O . ASP A 1 94 ? 16.209 -5.26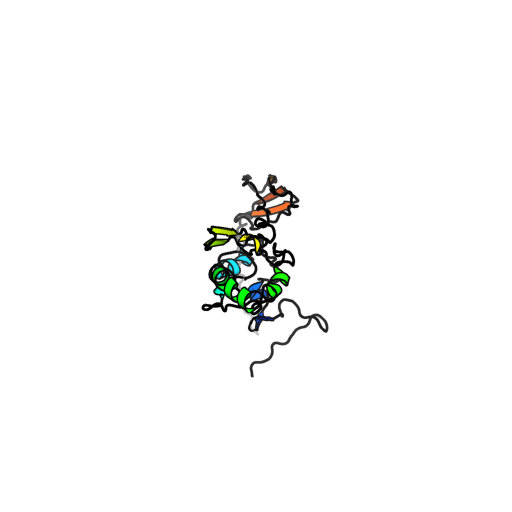5 -18.851 1.00 93.25 94 ASP A O 1
ATOM 687 N N . VAL A 1 95 ? 14.946 -5.265 -17.008 1.00 93.12 95 VAL A N 1
ATOM 688 C CA . VAL A 1 95 ? 13.826 -4.550 -17.630 1.00 93.12 95 VAL A CA 1
ATOM 689 C C . VAL A 1 95 ? 14.206 -3.104 -17.952 1.00 93.12 95 VAL A C 1
ATOM 691 O O . VAL A 1 95 ? 13.924 -2.626 -19.052 1.00 93.12 95 VAL A O 1
ATOM 694 N N . VAL A 1 96 ? 14.876 -2.405 -17.034 1.00 93.69 96 VAL A N 1
ATOM 695 C CA . VAL A 1 96 ? 15.353 -1.034 -17.268 1.00 93.69 96 VAL A CA 1
ATOM 696 C C . VAL A 1 96 ? 16.442 -1.007 -18.341 1.00 93.69 96 VAL A C 1
ATOM 698 O O . VAL A 1 96 ? 16.435 -0.110 -19.180 1.00 93.69 96 VAL A O 1
ATOM 701 N N . GLU A 1 97 ? 17.343 -1.986 -18.368 1.00 94.06 97 GLU A N 1
ATOM 702 C CA . GLU A 1 97 ? 18.383 -2.088 -19.398 1.00 94.06 97 GLU A CA 1
ATOM 703 C C . GLU A 1 97 ? 17.795 -2.308 -20.797 1.00 94.06 97 GLU A C 1
ATOM 705 O O . GLU A 1 97 ? 18.283 -1.744 -21.776 1.00 94.06 97 GLU A O 1
ATOM 710 N N . SER A 1 98 ? 16.719 -3.091 -20.895 1.00 92.81 98 SER A N 1
ATOM 711 C CA . SER A 1 98 ? 16.083 -3.419 -22.176 1.00 92.81 98 SER A CA 1
ATOM 712 C C . SER A 1 98 ? 15.084 -2.372 -22.675 1.00 92.81 98 SER A C 1
ATOM 714 O O . SER A 1 98 ? 14.960 -2.180 -23.885 1.00 92.81 98 SER A O 1
ATOM 716 N N . SER A 1 99 ? 14.360 -1.700 -21.776 1.00 90.12 99 SER A N 1
ATOM 717 C CA . SER A 1 99 ? 13.228 -0.825 -22.132 1.00 90.12 99 SER A CA 1
ATOM 718 C C . SER A 1 99 ? 13.346 0.617 -21.627 1.00 90.12 99 SER A C 1
ATOM 720 O O . SER A 1 99 ? 12.518 1.468 -21.965 1.00 90.12 99 SER A O 1
ATOM 722 N N . GLY A 1 100 ? 14.399 0.923 -20.869 1.00 93.00 100 GLY A N 1
ATOM 723 C CA . GLY A 1 100 ? 14.582 2.207 -20.203 1.00 93.00 100 GLY A CA 1
ATOM 724 C C . GLY A 1 100 ? 13.684 2.378 -18.974 1.00 93.00 100 GLY A C 1
ATOM 725 O O . GLY A 1 100 ? 12.820 1.563 -18.668 1.00 93.00 100 GLY A O 1
ATOM 726 N N . SER A 1 101 ? 13.877 3.481 -18.247 1.00 92.56 101 SER A N 1
ATOM 727 C CA . SER A 1 101 ? 13.109 3.793 -17.030 1.00 92.56 101 SER A CA 1
ATOM 728 C C . SER A 1 101 ? 11.814 4.570 -17.286 1.00 92.56 101 SER A C 1
ATOM 730 O O . SER A 1 101 ? 11.000 4.712 -16.375 1.00 92.56 101 SER A O 1
ATOM 732 N N . ALA A 1 102 ? 11.598 5.072 -18.508 1.00 93.44 102 ALA A N 1
ATOM 733 C CA . ALA A 1 102 ? 10.453 5.918 -18.847 1.00 93.44 102 ALA A CA 1
ATOM 734 C C . ALA A 1 102 ? 9.078 5.296 -18.508 1.00 93.44 102 ALA A C 1
ATOM 736 O O . ALA A 1 102 ? 8.244 6.025 -17.965 1.00 93.44 102 ALA A O 1
ATOM 737 N N . PRO A 1 103 ? 8.830 3.986 -18.730 1.00 92.19 103 PRO A N 1
ATOM 738 C CA . PRO A 1 103 ? 7.558 3.357 -18.356 1.00 92.19 103 PRO A CA 1
ATOM 739 C C . PRO A 1 103 ? 7.259 3.425 -16.851 1.00 92.19 103 PRO A C 1
ATOM 741 O O . PRO A 1 103 ? 6.104 3.536 -16.444 1.00 92.19 103 PRO A O 1
ATOM 744 N N . CYS A 1 104 ? 8.297 3.421 -16.013 1.00 93.50 104 CYS A N 1
ATOM 745 C CA . CYS A 1 104 ? 8.162 3.429 -14.559 1.00 93.50 104 CYS A CA 1
ATOM 746 C C . CYS A 1 104 ? 7.700 4.797 -14.034 1.00 93.50 104 CYS A C 1
ATOM 748 O O . CYS A 1 104 ? 6.974 4.876 -13.041 1.00 93.50 104 CYS A O 1
ATOM 750 N N . LEU A 1 105 ? 8.096 5.888 -14.701 1.00 93.12 105 LEU A N 1
ATOM 751 C CA . LEU A 1 105 ? 7.901 7.260 -14.212 1.00 93.12 105 LEU A CA 1
ATOM 752 C C . LEU A 1 105 ? 6.424 7.676 -14.136 1.00 93.12 105 LEU A C 1
ATOM 754 O O . LEU A 1 105 ? 6.089 8.582 -13.377 1.00 93.12 105 LEU A O 1
ATOM 758 N N . ALA A 1 106 ? 5.529 6.997 -14.861 1.00 92.50 106 ALA A N 1
ATOM 759 C CA . ALA A 1 106 ? 4.090 7.251 -14.787 1.00 92.50 106 ALA A CA 1
ATOM 760 C C . ALA A 1 106 ? 3.520 6.994 -13.380 1.00 92.50 106 ALA A C 1
ATOM 762 O O . ALA A 1 106 ? 2.660 7.740 -12.915 1.00 92.50 106 ALA A O 1
ATOM 763 N N . CYS A 1 107 ? 4.026 5.968 -12.688 1.00 93.38 107 CYS A N 1
ATOM 764 C CA . CYS A 1 107 ? 3.599 5.621 -11.329 1.00 93.38 107 CYS A CA 1
ATOM 765 C C . CYS A 1 107 ? 4.630 6.037 -10.272 1.00 93.38 107 CYS A C 1
ATOM 767 O O . CYS A 1 107 ? 4.265 6.408 -9.157 1.00 93.38 107 CYS A O 1
ATOM 769 N N . HIS A 1 108 ? 5.917 6.015 -10.619 1.00 92.88 108 HIS A N 1
ATOM 770 C CA . HIS A 1 108 ? 7.021 6.310 -9.702 1.00 92.88 108 HIS A CA 1
ATOM 771 C C . HIS A 1 108 ? 7.499 7.769 -9.747 1.00 92.88 108 HIS A C 1
ATOM 773 O O . HIS A 1 108 ? 8.430 8.123 -9.026 1.00 92.88 108 HIS A O 1
ATOM 779 N N . GLY A 1 109 ? 6.838 8.617 -10.537 1.00 92.44 109 GLY A N 1
ATOM 780 C CA . GLY A 1 109 ? 7.098 10.051 -10.603 1.00 92.44 109 GLY A CA 1
ATOM 781 C C . GLY A 1 109 ? 8.231 10.391 -11.562 1.00 92.44 109 GLY A C 1
ATOM 782 O O . GLY A 1 109 ? 9.180 9.629 -11.736 1.00 92.44 109 GLY A O 1
ATOM 783 N N . THR A 1 110 ? 8.151 11.566 -12.183 1.00 92.00 110 THR A N 1
ATOM 784 C CA . THR A 1 110 ? 9.175 12.055 -13.122 1.00 92.00 110 THR A CA 1
ATOM 785 C C . THR A 1 110 ? 10.499 12.396 -12.442 1.00 92.00 110 THR A C 1
ATOM 787 O O . THR A 1 110 ? 11.522 12.477 -13.110 1.00 92.00 110 THR A O 1
ATOM 790 N N . ASP A 1 111 ? 10.484 12.597 -11.125 1.00 88.88 111 ASP A N 1
ATOM 791 C CA . ASP A 1 111 ? 11.670 12.793 -10.291 1.00 88.88 111 ASP A CA 1
ATOM 792 C C . ASP A 1 111 ? 12.236 11.474 -9.730 1.00 88.88 111 ASP A C 1
ATOM 794 O O . ASP A 1 111 ? 13.257 11.496 -9.043 1.00 88.88 111 ASP A O 1
ATOM 798 N N . ALA A 1 112 ? 11.589 10.339 -10.028 1.00 90.69 112 ALA A N 1
ATOM 799 C CA . ALA A 1 112 ? 11.938 8.996 -9.575 1.00 90.69 112 ALA A CA 1
ATOM 800 C C . ALA A 1 112 ? 11.917 8.790 -8.045 1.00 90.69 112 ALA A C 1
ATOM 802 O O . ALA A 1 112 ? 12.501 7.826 -7.535 1.00 90.69 112 ALA A O 1
ATOM 803 N N . ARG A 1 113 ? 11.223 9.656 -7.292 1.00 88.25 113 ARG A N 1
ATOM 804 C CA . ARG A 1 113 ? 11.117 9.577 -5.820 1.00 88.25 113 ARG A CA 1
ATOM 805 C C . ARG A 1 113 ? 9.897 8.798 -5.326 1.00 88.25 113 ARG A C 1
ATOM 807 O O . ARG A 1 113 ? 9.788 8.539 -4.127 1.00 88.25 113 ARG A O 1
ATOM 814 N N . GLY A 1 114 ? 9.043 8.353 -6.244 1.00 90.56 114 GLY A N 1
ATOM 815 C CA . GLY A 1 114 ? 7.776 7.697 -5.956 1.00 90.56 114 GLY A CA 1
ATOM 816 C C . GLY A 1 114 ? 6.613 8.685 -5.920 1.00 90.56 114 GLY A C 1
ATOM 817 O O . GLY A 1 114 ? 6.791 9.894 -5.805 1.00 90.56 114 GLY A O 1
ATOM 818 N N . THR A 1 115 ? 5.394 8.163 -6.024 1.00 90.44 115 THR A N 1
ATOM 819 C CA . THR A 1 115 ? 4.166 8.956 -5.899 1.00 90.44 115 THR A CA 1
ATOM 820 C C . THR A 1 115 ? 3.139 8.207 -5.061 1.00 90.44 115 THR A C 1
ATOM 822 O O . THR A 1 115 ? 3.378 7.098 -4.581 1.00 90.44 115 THR A O 1
ATOM 825 N N . VAL A 1 116 ? 1.943 8.781 -4.930 1.00 88.38 116 VAL A N 1
ATOM 826 C CA . VAL A 1 116 ? 0.799 8.091 -4.327 1.00 88.38 116 VAL A CA 1
ATOM 827 C C . VAL A 1 116 ? 0.377 6.816 -5.071 1.00 88.38 116 VAL A C 1
ATOM 829 O O . VAL A 1 116 ? -0.334 5.987 -4.511 1.00 88.38 116 VAL A O 1
ATOM 832 N N . LEU A 1 117 ? 0.807 6.644 -6.323 1.00 91.75 117 LEU A N 1
ATOM 833 C CA . LEU A 1 117 ? 0.536 5.448 -7.119 1.00 91.75 117 LEU A CA 1
ATOM 834 C C . LEU A 1 117 ? 1.541 4.319 -6.854 1.00 91.75 117 LEU A C 1
ATOM 836 O O . LEU A 1 117 ? 1.247 3.173 -7.173 1.00 91.75 117 LEU A O 1
ATOM 840 N N . SER A 1 118 ? 2.695 4.613 -6.245 1.00 92.50 118 SER A N 1
ATOM 841 C CA . SER A 1 118 ? 3.748 3.630 -5.952 1.00 92.50 118 SER A CA 1
ATOM 842 C C . SER A 1 118 ? 3.848 3.270 -4.465 1.00 92.50 118 SER A C 1
ATOM 844 O O . SER A 1 118 ? 4.902 2.841 -3.983 1.00 92.50 118 SER A O 1
ATOM 846 N N . TYR A 1 119 ? 2.758 3.449 -3.714 1.00 90.62 119 TYR A N 1
ATOM 847 C CA . TYR A 1 119 ? 2.715 3.098 -2.299 1.00 90.62 119 TYR A CA 1
ATOM 848 C C . TYR A 1 119 ? 2.840 1.588 -2.070 1.00 90.62 119 TYR A C 1
ATOM 850 O O . TYR A 1 119 ? 2.137 0.780 -2.675 1.00 90.62 119 TYR A O 1
ATOM 858 N N . ALA A 1 120 ? 3.678 1.192 -1.112 1.00 91.38 120 ALA A N 1
ATOM 859 C CA . ALA A 1 120 ? 3.716 -0.184 -0.638 1.00 91.38 120 ALA A CA 1
ATOM 860 C C . ALA A 1 120 ? 2.366 -0.573 0.000 1.00 91.38 120 ALA A C 1
ATOM 862 O O . ALA A 1 120 ? 1.904 0.065 0.949 1.00 91.38 120 ALA A O 1
ATOM 863 N N . HIS A 1 121 ? 1.730 -1.638 -0.496 1.00 90.12 121 HIS A N 1
ATOM 864 C CA . HIS A 1 121 ? 0.431 -2.108 0.008 1.00 90.12 121 HIS A CA 1
ATOM 865 C C . HIS A 1 121 ? 0.510 -2.837 1.359 1.00 90.12 121 HIS A C 1
ATOM 867 O O . HIS A 1 121 ? -0.508 -2.968 2.048 1.00 90.12 121 HIS A O 1
ATOM 873 N N . ALA A 1 122 ? 1.713 -3.253 1.751 1.00 90.88 122 ALA A N 1
ATOM 874 C CA . ALA A 1 122 ? 2.012 -3.941 2.996 1.00 90.88 122 ALA A CA 1
ATOM 875 C C . ALA A 1 122 ? 3.429 -3.619 3.465 1.00 90.88 122 ALA A C 1
ATOM 877 O O . ALA A 1 122 ? 4.270 -3.196 2.664 1.00 90.88 122 ALA A O 1
ATOM 878 N N . ASP A 1 123 ? 3.675 -3.875 4.748 1.00 91.25 123 ASP A N 1
ATOM 879 C CA . ASP A 1 123 ? 5.028 -3.902 5.284 1.00 91.25 123 ASP A CA 1
ATOM 880 C C . ASP A 1 123 ? 5.805 -5.035 4.613 1.00 91.25 123 ASP A C 1
ATOM 882 O O . ASP A 1 123 ? 5.316 -6.159 4.485 1.00 91.25 123 ASP A O 1
ATOM 886 N N . ARG A 1 124 ? 7.018 -4.739 4.161 1.00 90.19 124 ARG A N 1
ATOM 887 C CA . ARG A 1 124 ? 7.884 -5.708 3.495 1.00 90.19 124 ARG A CA 1
ATOM 888 C C . ARG A 1 124 ? 9.344 -5.421 3.789 1.00 90.19 124 ARG A C 1
ATOM 890 O O . ARG A 1 124 ? 9.793 -4.275 3.769 1.00 90.19 124 ARG A O 1
ATOM 897 N N . THR A 1 125 ? 10.089 -6.496 3.979 1.00 92.62 125 THR A N 1
ATOM 898 C CA . THR A 1 12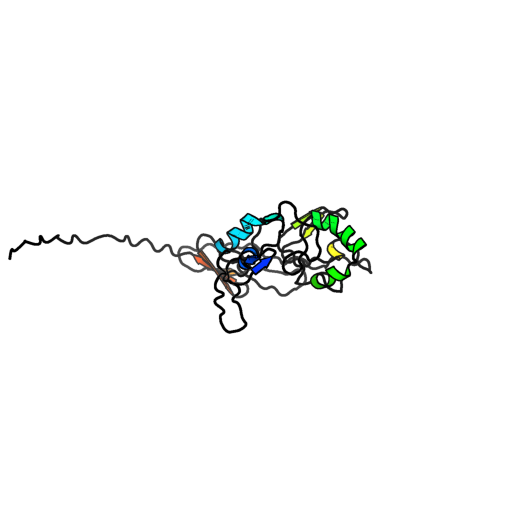5 ? 11.543 -6.475 4.093 1.00 92.62 125 THR A CA 1
ATOM 899 C C . THR A 1 125 ? 12.120 -7.190 2.886 1.00 92.62 125 THR A C 1
ATOM 901 O O . THR A 1 125 ? 11.785 -8.343 2.626 1.00 92.62 125 THR A O 1
ATOM 904 N N . LEU A 1 126 ? 12.968 -6.495 2.135 1.00 91.19 126 LEU A N 1
ATOM 905 C CA . LEU A 1 126 ? 13.604 -7.009 0.930 1.00 91.19 126 LEU A CA 1
ATOM 906 C C . LEU A 1 126 ? 15.115 -7.028 1.131 1.00 91.19 126 LEU A C 1
ATOM 908 O O . LEU A 1 126 ? 15.728 -6.006 1.440 1.00 91.19 126 LEU A O 1
ATOM 912 N N . THR A 1 127 ? 15.723 -8.194 0.947 1.00 91.31 127 THR A N 1
ATOM 913 C CA . THR A 1 127 ? 17.179 -8.327 0.903 1.00 91.31 127 THR A CA 1
ATOM 914 C C . THR A 1 127 ? 17.645 -8.029 -0.512 1.00 91.31 127 THR A C 1
ATOM 916 O O . THR A 1 127 ? 17.226 -8.691 -1.458 1.00 91.31 127 THR A O 1
ATOM 919 N N . THR A 1 128 ? 18.498 -7.020 -0.657 1.00 86.81 128 THR A N 1
ATOM 920 C CA . THR A 1 128 ? 19.046 -6.595 -1.949 1.00 86.81 128 THR A CA 1
ATOM 921 C C . THR A 1 128 ? 20.574 -6.651 -1.912 1.00 86.81 128 THR A C 1
ATOM 923 O O . THR A 1 128 ? 21.151 -6.666 -0.819 1.00 86.81 128 THR A O 1
ATOM 926 N N . PRO A 1 129 ? 21.259 -6.611 -3.068 1.00 84.44 129 PRO A N 1
ATOM 927 C CA . PRO A 1 129 ? 22.715 -6.451 -3.110 1.00 84.44 129 PRO A CA 1
ATOM 928 C C . PRO A 1 129 ? 23.224 -5.194 -2.381 1.00 84.44 129 PRO A C 1
ATOM 930 O O . PRO A 1 129 ? 24.365 -5.158 -1.933 1.00 84.44 129 PRO A O 1
ATOM 933 N N . PHE A 1 130 ? 22.367 -4.183 -2.208 1.00 81.50 130 PHE A N 1
ATOM 934 C CA . PHE A 1 130 ? 22.660 -2.923 -1.514 1.00 81.50 130 PHE A CA 1
ATOM 935 C C . PHE A 1 130 ? 22.250 -2.948 -0.030 1.00 81.50 130 PHE A C 1
ATOM 937 O O . PHE A 1 130 ? 22.104 -1.903 0.606 1.00 81.50 130 PHE A O 1
ATOM 944 N N . GLY A 1 131 ? 22.014 -4.143 0.516 1.00 87.00 131 GLY A N 1
ATOM 945 C CA . GLY A 1 131 ? 21.580 -4.368 1.889 1.00 87.00 131 GLY A CA 1
ATOM 946 C C . GLY A 1 131 ? 20.075 -4.593 2.031 1.00 87.00 131 GLY A C 1
ATOM 947 O O . GLY A 1 131 ? 19.307 -4.617 1.064 1.00 87.00 131 GLY A O 1
ATOM 948 N N . THR A 1 132 ? 19.651 -4.793 3.275 1.00 90.56 132 THR A N 1
ATOM 949 C CA . THR A 1 132 ? 18.245 -5.009 3.625 1.00 90.56 132 THR A CA 1
ATOM 950 C C . THR A 1 132 ? 17.478 -3.692 3.611 1.00 90.56 132 THR A C 1
ATOM 952 O O . THR A 1 132 ? 17.870 -2.725 4.264 1.00 90.56 132 THR A O 1
ATOM 955 N N . LYS A 1 133 ? 16.362 -3.664 2.884 1.00 88.62 133 LYS A N 1
ATOM 956 C CA . LYS A 1 133 ? 15.459 -2.518 2.764 1.00 88.62 133 LYS A CA 1
ATOM 957 C C . LYS A 1 133 ? 14.114 -2.851 3.393 1.00 88.62 133 LYS A C 1
ATOM 959 O O . LYS A 1 133 ? 13.549 -3.909 3.125 1.00 88.62 133 LYS A O 1
ATOM 964 N N . ASN A 1 134 ? 13.605 -1.936 4.210 1.00 89.56 134 ASN A N 1
ATOM 965 C CA . ASN A 1 134 ? 12.312 -2.064 4.872 1.00 89.56 134 ASN A CA 1
ATOM 966 C C . ASN A 1 134 ? 11.357 -1.022 4.299 1.00 89.56 134 ASN A C 1
ATOM 968 O O . ASN A 1 134 ? 11.628 0.174 4.374 1.00 89.56 134 ASN A O 1
ATOM 972 N N . PHE A 1 135 ? 10.238 -1.481 3.757 1.00 89.50 135 PHE A N 1
ATOM 973 C CA . PHE A 1 135 ? 9.180 -0.627 3.244 1.00 89.50 135 PHE A CA 1
ATOM 974 C C . PHE A 1 135 ? 7.948 -0.851 4.098 1.00 89.50 135 PHE A C 1
ATOM 976 O O . PHE A 1 135 ? 7.412 -1.954 4.132 1.00 89.50 135 PHE A O 1
ATOM 983 N N . TRP A 1 136 ? 7.522 0.184 4.808 1.00 89.69 136 TRP A N 1
ATOM 984 C CA . TRP A 1 136 ? 6.275 0.162 5.559 1.00 89.69 136 TRP A CA 1
ATOM 985 C C . TRP A 1 136 ? 5.093 0.421 4.622 1.00 89.69 136 TRP A C 1
ATOM 987 O O . TRP A 1 136 ? 5.239 1.021 3.554 1.00 89.69 136 TRP A O 1
ATOM 997 N N . ARG A 1 137 ? 3.900 -0.021 5.007 1.00 87.81 137 ARG A N 1
ATOM 998 C CA . ARG A 1 137 ? 2.671 0.198 4.248 1.00 87.81 137 ARG A CA 1
ATOM 999 C C . ARG A 1 137 ? 2.407 1.691 4.052 1.00 87.81 137 ARG A C 1
ATOM 1001 O O . ARG A 1 137 ? 2.087 2.390 5.006 1.00 87.81 137 ARG A O 1
ATOM 1008 N N . GLY A 1 138 ? 2.395 2.147 2.805 1.00 87.50 138 GLY A N 1
ATOM 1009 C CA . GLY A 1 138 ? 2.278 3.568 2.467 1.00 87.50 138 GLY A CA 1
ATOM 1010 C C . GLY A 1 138 ? 3.622 4.257 2.226 1.00 87.50 138 GLY A C 1
ATOM 1011 O O . GLY A 1 138 ? 3.645 5.457 1.982 1.00 87.50 138 GLY A O 1
ATOM 1012 N N . PHE A 1 139 ? 4.737 3.527 2.228 1.00 89.31 139 PHE A N 1
ATOM 1013 C CA . PHE A 1 139 ? 6.003 4.040 1.713 1.00 89.31 139 PHE A CA 1
ATOM 1014 C C . PHE A 1 139 ? 5.902 4.259 0.196 1.00 89.31 139 PHE A C 1
ATOM 1016 O O . PHE A 1 139 ? 5.514 3.334 -0.520 1.00 89.31 139 PHE A O 1
ATOM 1023 N N . GLN A 1 140 ? 6.258 5.447 -0.308 1.00 91.00 140 GLN A N 1
ATOM 1024 C CA . GLN A 1 140 ? 6.326 5.724 -1.752 1.00 91.00 140 GLN A CA 1
ATOM 1025 C C . GLN A 1 140 ? 7.591 5.111 -2.327 1.00 91.00 140 GLN A C 1
ATOM 1027 O O . GLN A 1 140 ? 8.695 5.593 -2.082 1.00 91.00 140 GLN A O 1
ATOM 1032 N N . ILE A 1 141 ? 7.440 4.035 -3.092 1.00 90.81 141 ILE A N 1
ATOM 1033 C CA . ILE A 1 141 ? 8.588 3.379 -3.703 1.00 90.81 141 ILE 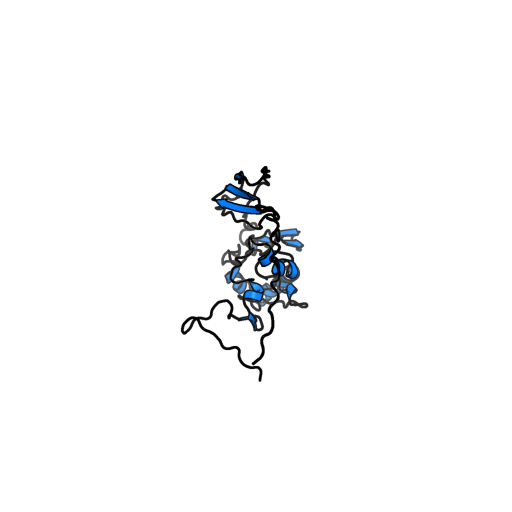A CA 1
ATOM 1034 C C . ILE A 1 141 ? 9.045 4.234 -4.884 1.00 90.81 141 ILE A C 1
ATOM 1036 O O . ILE A 1 141 ? 8.278 4.474 -5.817 1.00 90.81 141 ILE A O 1
ATOM 1040 N N . GLY A 1 142 ? 10.293 4.682 -4.842 1.00 90.88 142 GLY A N 1
ATOM 1041 C CA . GLY A 1 142 ? 10.994 5.350 -5.936 1.00 90.88 142 GLY A CA 1
ATOM 1042 C C . GLY A 1 142 ? 12.337 4.676 -6.199 1.00 90.88 142 GLY A C 1
ATOM 1043 O O . GLY A 1 142 ? 12.796 3.858 -5.397 1.00 90.88 142 GLY A O 1
ATOM 1044 N N . CYS A 1 143 ? 12.990 5.037 -7.301 1.00 90.62 143 CYS A N 1
ATOM 1045 C CA . CYS A 1 143 ? 14.293 4.491 -7.683 1.00 90.62 143 CYS A CA 1
ATOM 1046 C C . CYS A 1 143 ? 15.339 4.738 -6.590 1.00 90.62 143 CYS A C 1
ATOM 1048 O O . CYS A 1 143 ? 16.131 3.850 -6.265 1.00 90.62 143 CYS A O 1
ATOM 1050 N N . TYR A 1 144 ? 15.287 5.915 -5.956 1.00 88.88 144 TYR A N 1
ATOM 1051 C CA . TYR A 1 144 ? 16.306 6.308 -4.985 1.00 88.88 144 TYR A CA 1
ATOM 1052 C C . TYR A 1 144 ? 16.198 5.620 -3.626 1.00 88.88 144 TYR A C 1
ATOM 1054 O O . TYR A 1 144 ? 17.080 5.755 -2.789 1.00 88.88 144 TYR A O 1
ATOM 1062 N N . ALA A 1 145 ? 15.169 4.795 -3.407 1.00 88.00 145 ALA A N 1
ATOM 1063 C CA . ALA A 1 145 ? 15.134 3.920 -2.237 1.00 88.00 145 ALA A CA 1
ATOM 1064 C C . ALA A 1 145 ? 16.318 2.927 -2.198 1.00 88.00 145 ALA A C 1
ATOM 1066 O O . ALA A 1 145 ? 16.751 2.493 -1.119 1.00 88.00 145 ALA A O 1
ATOM 1067 N N . CYS A 1 146 ? 16.844 2.579 -3.376 1.00 86.88 146 CYS A N 1
ATOM 1068 C CA . CYS A 1 146 ? 17.940 1.629 -3.542 1.00 86.88 146 CYS A CA 1
ATOM 1069 C C . CYS A 1 146 ? 19.100 2.170 -4.390 1.00 86.88 146 CYS A C 1
ATOM 1071 O O . CYS A 1 146 ? 20.237 1.792 -4.125 1.00 86.88 146 CYS A O 1
ATOM 1073 N N . HIS A 1 147 ? 18.834 3.029 -5.378 1.00 87.06 147 HIS A N 1
ATOM 1074 C CA . HIS A 1 147 ? 19.846 3.559 -6.295 1.00 87.06 147 HIS A CA 1
ATOM 1075 C C . HIS A 1 147 ? 20.249 4.987 -5.928 1.00 87.06 147 HIS A C 1
ATOM 1077 O O . HIS A 1 147 ? 19.422 5.766 -5.475 1.00 87.06 147 HIS A O 1
ATOM 1083 N N . ASN A 1 148 ? 21.501 5.368 -6.167 1.00 86.31 148 ASN A N 1
ATOM 1084 C CA . ASN A 1 148 ? 21.920 6.748 -5.925 1.00 86.31 148 ASN A CA 1
ATOM 1085 C C . ASN A 1 148 ? 21.249 7.691 -6.929 1.00 86.31 148 ASN A C 1
ATOM 1087 O O . ASN A 1 148 ? 21.246 7.421 -8.133 1.00 86.31 148 ASN A O 1
ATOM 1091 N N . GLY A 1 149 ? 20.708 8.803 -6.432 1.00 82.69 149 GLY A N 1
ATOM 1092 C CA . GLY A 1 149 ? 20.185 9.853 -7.297 1.00 82.69 149 GLY A CA 1
ATOM 1093 C C . GLY A 1 149 ? 21.275 10.590 -8.084 1.00 82.69 149 GLY A C 1
ATOM 1094 O O . GLY A 1 149 ? 22.464 10.446 -7.793 1.00 82.69 149 GLY A O 1
ATOM 1095 N N . PRO A 1 150 ? 20.890 11.427 -9.063 1.00 81.44 150 PRO A N 1
ATOM 1096 C CA . PRO A 1 150 ? 21.820 12.176 -9.913 1.00 81.44 150 PRO A CA 1
ATOM 1097 C C . PRO A 1 150 ? 22.753 13.127 -9.142 1.00 81.44 150 PRO A C 1
ATOM 1099 O O . PRO A 1 150 ? 23.793 13.507 -9.673 1.00 81.44 150 PRO A O 1
ATOM 1102 N N . ALA A 1 151 ? 22.423 13.478 -7.895 1.00 80.12 151 ALA A N 1
ATOM 1103 C CA . ALA A 1 151 ? 23.278 14.249 -6.988 1.00 80.12 151 ALA A CA 1
ATOM 1104 C C . ALA A 1 151 ? 23.796 13.427 -5.786 1.00 80.12 151 ALA A C 1
ATOM 1106 O O . ALA A 1 151 ? 24.123 13.993 -4.746 1.00 80.12 151 ALA A O 1
ATOM 1107 N N . SER A 1 152 ? 23.862 12.094 -5.912 1.00 76.50 152 SER A N 1
ATOM 1108 C CA . SER A 1 152 ? 24.034 11.167 -4.778 1.00 76.50 152 SER A CA 1
ATOM 1109 C C . SER A 1 152 ? 22.942 11.336 -3.720 1.00 76.50 152 SER A C 1
ATOM 1111 O O . SER A 1 152 ? 23.187 11.155 -2.530 1.00 76.50 152 SER A O 1
ATOM 1113 N N . ASP A 1 153 ? 21.741 11.711 -4.167 1.00 68.25 153 ASP A N 1
ATOM 1114 C CA . ASP A 1 153 ? 20.596 11.905 -3.289 1.00 68.25 153 ASP A CA 1
ATOM 1115 C C . ASP A 1 153 ? 20.231 10.596 -2.587 1.00 68.25 153 ASP A C 1
ATOM 1117 O O . ASP A 1 153 ? 20.189 9.531 -3.214 1.00 68.25 153 ASP A O 1
ATOM 1121 N N . ASP A 1 154 ? 19.910 10.717 -1.303 1.00 64.25 154 ASP A N 1
ATOM 1122 C CA . ASP A 1 154 ? 19.373 9.640 -0.483 1.00 64.25 154 ASP A CA 1
ATOM 1123 C C . ASP A 1 154 ? 17.963 9.204 -0.943 1.00 64.25 154 ASP A C 1
ATOM 1125 O O . ASP A 1 154 ? 17.265 9.945 -1.663 1.00 64.25 154 ASP A O 1
ATOM 1129 N N . PRO A 1 155 ? 17.496 8.021 -0.477 1.00 65.50 155 PRO A N 1
ATOM 1130 C CA . PRO A 1 155 ? 16.086 7.650 -0.492 1.00 65.50 155 PRO A CA 1
ATOM 1131 C C . PRO A 1 155 ? 15.193 8.815 -0.092 1.00 65.50 155 PRO A C 1
ATOM 1133 O O . PRO A 1 155 ? 15.596 9.661 0.705 1.00 65.50 155 PRO A O 1
ATOM 1136 N N . ASN A 1 156 ? 13.957 8.830 -0.597 1.00 67.50 156 ASN A N 1
ATOM 1137 C CA . ASN A 1 156 ? 12.924 9.720 -0.075 1.00 67.50 156 ASN A CA 1
ATOM 1138 C C . ASN A 1 156 ? 13.017 9.757 1.473 1.00 67.50 156 ASN A C 1
ATOM 1140 O O . ASN A 1 156 ? 12.863 8.698 2.090 1.00 67.50 156 ASN A O 1
ATOM 1144 N N . PRO A 1 157 ? 13.307 10.922 2.095 1.00 69.56 157 PRO A N 1
ATOM 1145 C CA . PRO A 1 157 ? 13.574 11.016 3.531 1.00 69.56 157 PRO A CA 1
ATOM 1146 C C . PRO A 1 157 ? 12.316 10.804 4.383 1.00 69.56 157 PRO A C 1
ATOM 1148 O O . PRO A 1 157 ? 12.395 10.860 5.607 1.00 69.56 157 PRO A O 1
ATOM 1151 N N . ASN A 1 158 ? 11.168 10.559 3.745 1.00 76.69 158 ASN A N 1
ATOM 1152 C CA . ASN A 1 158 ? 9.893 10.322 4.392 1.00 76.69 158 ASN A CA 1
ATOM 1153 C C . ASN A 1 158 ? 9.932 9.093 5.315 1.00 76.69 158 ASN A C 1
ATOM 1155 O O . ASN A 1 158 ? 10.073 7.941 4.889 1.00 76.69 158 ASN A O 1
ATOM 1159 N N . ARG A 1 159 ? 9.759 9.351 6.603 1.00 83.38 159 ARG A N 1
ATOM 1160 C CA . ARG A 1 159 ? 9.708 8.390 7.698 1.00 83.38 159 ARG A CA 1
ATOM 1161 C C . ARG A 1 159 ? 8.248 8.034 8.001 1.00 83.38 159 ARG A C 1
ATOM 1163 O O . ARG A 1 159 ? 7.346 8.824 7.739 1.00 83.38 159 ARG A O 1
ATOM 1170 N N . PRO A 1 160 ? 7.982 6.827 8.532 1.00 85.00 160 PRO A N 1
ATOM 1171 C CA . PRO A 1 160 ? 6.619 6.422 8.839 1.00 85.00 160 PRO A CA 1
ATOM 1172 C C . PRO A 1 160 ? 6.020 7.289 9.955 1.00 85.00 160 PRO A C 1
ATOM 1174 O O . PRO A 1 160 ? 6.726 7.617 10.920 1.00 85.00 160 PRO A O 1
ATOM 1177 N N . PRO A 1 161 ? 4.709 7.577 9.897 1.00 90.06 161 PRO A N 1
ATOM 1178 C CA . PRO A 1 161 ? 4.009 8.150 11.030 1.00 90.06 161 PRO A CA 1
ATOM 1179 C C . PRO A 1 161 ? 3.980 7.149 12.191 1.00 90.06 161 PRO A C 1
ATOM 1181 O O . PRO A 1 161 ? 3.929 5.932 12.003 1.00 90.06 161 PRO A O 1
ATOM 1184 N N . GLN A 1 162 ? 3.997 7.669 13.411 1.00 91.56 162 GLN A N 1
ATOM 1185 C CA . GLN A 1 162 ? 4.023 6.898 14.645 1.00 91.56 162 GLN A CA 1
ATOM 1186 C C . GLN A 1 162 ? 2.735 7.116 15.433 1.00 91.56 162 GLN A C 1
ATOM 1188 O O . GLN A 1 162 ? 2.210 8.227 15.515 1.00 91.56 162 GLN A O 1
ATOM 1193 N N . ALA A 1 163 ? 2.239 6.044 16.044 1.00 91.69 163 ALA A N 1
ATOM 1194 C CA . ALA A 1 163 ? 1.121 6.077 16.973 1.00 91.69 163 ALA A CA 1
ATOM 1195 C C . ALA A 1 163 ? 1.496 5.299 18.236 1.00 91.69 163 ALA A C 1
ATOM 1197 O O . ALA A 1 163 ? 1.956 4.159 18.156 1.00 91.69 163 ALA A O 1
ATOM 1198 N N . SER A 1 164 ? 1.300 5.909 19.403 1.00 91.69 164 SER A N 1
ATOM 1199 C CA . SER A 1 164 ? 1.578 5.253 20.679 1.00 91.69 164 SER A CA 1
ATOM 1200 C C . SER A 1 164 ? 0.434 4.329 21.075 1.00 91.69 164 SER A C 1
ATOM 1202 O O . SER A 1 164 ? -0.740 4.702 21.002 1.00 91.69 164 SER A O 1
ATOM 1204 N N . ASN A 1 165 ? 0.782 3.141 21.571 1.00 88.94 165 ASN A N 1
ATOM 1205 C CA . ASN A 1 165 ? -0.199 2.253 22.177 1.00 88.94 165 ASN A CA 1
ATOM 1206 C C . ASN A 1 165 ? -0.837 2.930 23.392 1.00 88.94 165 ASN A C 1
ATOM 1208 O O . ASN A 1 165 ? -0.164 3.534 24.226 1.00 88.94 165 ASN A O 1
ATOM 1212 N N . THR A 1 166 ? -2.149 2.781 23.496 1.00 87.44 166 THR A N 1
ATOM 1213 C CA . THR A 1 166 ? -2.946 3.252 24.620 1.00 87.44 166 THR A CA 1
ATOM 1214 C C . THR A 1 166 ? -3.912 2.149 25.019 1.00 87.44 166 THR A C 1
ATOM 1216 O O . THR A 1 166 ? -4.307 1.316 24.200 1.00 87.44 166 THR A O 1
ATOM 1219 N N . SER A 1 167 ? -4.276 2.115 26.291 1.00 84.00 167 SER A N 1
ATOM 1220 C CA . SER A 1 167 ? -5.190 1.120 26.832 1.00 84.00 167 SER A CA 1
ATOM 1221 C C . SER A 1 167 ? -6.211 1.805 27.715 1.00 84.00 167 SER A C 1
ATOM 1223 O O . SER A 1 167 ? -5.866 2.684 28.502 1.00 84.00 167 SER A O 1
ATOM 1225 N N . ALA A 1 168 ? -7.453 1.356 27.626 1.00 81.81 168 ALA A N 1
ATOM 1226 C CA . ALA A 1 168 ? -8.526 1.826 28.476 1.00 81.81 168 ALA A CA 1
ATOM 1227 C C . ALA A 1 168 ? -9.377 0.647 28.940 1.00 81.81 168 ALA A C 1
ATOM 1229 O O . ALA A 1 168 ? -9.600 -0.310 28.197 1.00 81.81 168 ALA A O 1
ATOM 1230 N N . ALA A 1 169 ? -9.875 0.741 30.168 1.00 80.50 169 ALA A N 1
ATOM 1231 C CA . ALA A 1 169 ? -10.837 -0.192 30.728 1.00 80.50 169 ALA A CA 1
ATOM 1232 C C . ALA A 1 169 ? -12.124 0.561 31.061 1.00 80.50 169 ALA A C 1
ATOM 1234 O O . ALA A 1 169 ? -12.092 1.707 31.502 1.00 80.50 169 ALA A O 1
ATOM 1235 N N . THR A 1 170 ? -13.262 -0.096 30.858 1.00 79.12 170 THR A N 1
ATOM 1236 C CA . THR A 1 170 ? -14.569 0.445 31.228 1.00 79.12 170 THR A CA 1
ATOM 1237 C C . THR A 1 170 ? -15.372 -0.602 31.991 1.00 79.12 170 THR A C 1
ATOM 1239 O O . THR A 1 170 ? -15.539 -1.723 31.491 1.00 79.12 170 THR A O 1
ATOM 1242 N N . PRO A 1 171 ? -15.874 -0.291 33.198 1.00 74.88 171 PRO A N 1
ATOM 1243 C CA . PRO A 1 171 ? -16.864 -1.125 33.856 1.00 74.88 171 PRO A CA 1
ATOM 1244 C C . PRO A 1 171 ? -18.202 -1.010 33.111 1.00 74.88 171 PRO A C 1
ATOM 1246 O O . PRO A 1 171 ? -18.813 0.055 33.041 1.00 74.88 171 PRO A O 1
ATOM 1249 N N . GLY A 1 172 ? -18.692 -2.121 32.565 1.00 71.00 172 GLY A N 1
ATOM 1250 C CA . GLY A 1 172 ? -20.036 -2.184 31.985 1.00 71.00 172 GLY A CA 1
ATOM 1251 C C . GLY A 1 172 ? -20.193 -1.452 30.646 1.00 71.00 172 GLY A C 1
ATOM 1252 O O . GLY A 1 172 ? -19.355 -1.568 29.755 1.00 71.00 172 GLY A O 1
ATOM 1253 N N . ALA A 1 173 ? -21.336 -0.790 30.454 1.00 73.94 173 ALA A N 1
ATOM 1254 C CA . ALA A 1 173 ? -21.762 -0.221 29.169 1.00 73.94 173 ALA A CA 1
ATOM 1255 C C . ALA A 1 173 ? -21.406 1.270 28.994 1.00 73.94 173 ALA A C 1
ATOM 1257 O O . ALA A 1 173 ? -22.023 1.943 28.168 1.00 73.94 173 ALA A O 1
ATOM 1258 N N . THR A 1 174 ? -20.451 1.792 29.770 1.00 86.81 174 THR A N 1
ATOM 1259 C CA . THR A 1 174 ? -20.046 3.204 29.713 1.00 86.81 174 THR A CA 1
ATOM 1260 C C . THR A 1 174 ? -19.019 3.417 28.597 1.00 86.81 174 THR A C 1
ATOM 1262 O O . THR A 1 174 ? -17.986 2.739 28.598 1.00 86.81 174 THR A O 1
ATOM 1265 N N . PRO A 1 175 ? -19.263 4.328 27.637 1.00 91.06 175 PRO A N 1
ATOM 1266 C CA . PRO A 1 175 ? -18.261 4.674 26.639 1.00 91.06 175 PRO A CA 1
ATOM 1267 C C . PRO A 1 175 ? -17.026 5.301 27.287 1.00 91.06 175 PRO A C 1
ATOM 1269 O O . PRO A 1 175 ? -17.156 6.080 28.230 1.00 91.06 175 PRO A O 1
ATOM 1272 N N . VAL A 1 176 ? -15.836 4.993 26.771 1.00 94.00 176 VAL A N 1
ATOM 1273 C CA . VAL A 1 176 ? -14.582 5.591 27.254 1.00 94.00 176 VAL A CA 1
ATOM 1274 C C . VAL A 1 176 ? -13.866 6.294 26.117 1.00 94.00 176 VAL A C 1
ATOM 1276 O O . VAL A 1 176 ? -13.595 5.686 25.082 1.00 94.00 176 VAL A O 1
ATOM 1279 N N . ALA A 1 177 ? -13.573 7.576 26.329 1.00 94.00 177 ALA A N 1
ATOM 1280 C CA . ALA A 1 177 ? -12.755 8.381 25.438 1.00 94.00 177 ALA A CA 1
ATOM 1281 C C . ALA A 1 177 ? -11.272 8.139 25.731 1.00 94.00 177 ALA A C 1
ATOM 1283 O O . ALA A 1 177 ? -10.831 8.172 26.879 1.00 94.00 177 ALA A O 1
ATOM 1284 N N . VAL A 1 178 ? -10.514 7.903 24.670 1.00 93.75 178 VAL A N 1
ATOM 1285 C CA . VAL A 1 178 ? -9.102 7.551 24.694 1.00 93.75 178 VAL A CA 1
ATOM 1286 C C . VAL A 1 178 ? -8.372 8.523 23.769 1.00 93.75 178 VAL A C 1
ATOM 1288 O O . VAL A 1 178 ? -8.487 8.405 22.544 1.00 93.75 178 VAL A O 1
ATOM 1291 N N . PRO A 1 179 ? -7.655 9.514 24.324 1.00 93.25 179 PRO A N 1
ATOM 1292 C CA . PRO A 1 179 ? -6.788 10.375 23.534 1.00 93.25 179 PRO A CA 1
ATOM 1293 C C . PRO A 1 179 ? -5.696 9.546 22.851 1.00 93.25 179 PRO A C 1
ATOM 1295 O O . PRO A 1 179 ? -5.082 8.678 23.476 1.00 93.25 179 PRO A O 1
ATOM 1298 N N . LEU A 1 180 ? -5.470 9.810 21.567 1.00 94.50 180 LEU A N 1
ATOM 1299 C CA . LEU A 1 180 ? -4.440 9.172 20.759 1.00 94.50 180 LEU A CA 1
ATOM 1300 C C . LEU A 1 180 ? -3.250 10.117 20.608 1.00 94.50 180 LEU A C 1
ATOM 1302 O O . LEU A 1 180 ? -3.406 11.268 20.199 1.00 94.50 180 LEU A O 1
ATOM 1306 N N . THR A 1 181 ? -2.057 9.602 20.891 1.00 94.12 181 THR A N 1
ATOM 1307 C CA . THR A 1 181 ? -0.800 10.309 20.635 1.00 94.12 181 THR A CA 1
ATOM 1308 C C . THR A 1 181 ? -0.226 9.808 19.322 1.00 94.12 181 THR A C 1
ATOM 1310 O O . THR A 1 181 ? 0.150 8.640 19.215 1.00 94.12 181 THR A O 1
ATOM 1313 N N . VAL A 1 182 ? -0.181 10.694 18.329 1.00 94.56 182 VAL A N 1
ATOM 1314 C CA . VAL A 1 182 ? 0.316 10.405 16.982 1.00 94.56 182 VAL A CA 1
ATOM 1315 C C . VAL A 1 182 ? 1.276 11.500 16.533 1.00 94.56 182 VAL A C 1
ATOM 1317 O O . VAL A 1 182 ? 1.105 12.663 16.904 1.00 94.56 182 VAL A O 1
ATOM 1320 N N . SER A 1 183 ? 2.288 11.136 15.757 1.00 94.56 183 SER A N 1
ATOM 1321 C CA . SER A 1 183 ? 3.277 12.070 15.222 1.00 94.56 183 SER A CA 1
ATOM 1322 C C . SER A 1 183 ? 3.778 11.615 13.859 1.00 94.56 183 SER A C 1
ATOM 1324 O O . SER A 1 183 ? 3.819 10.426 13.562 1.00 94.56 183 SER A O 1
ATOM 1326 N N . ASP A 1 184 ? 4.156 12.573 13.023 1.00 92.06 184 ASP A N 1
ATOM 1327 C CA . ASP A 1 184 ? 4.866 12.323 11.775 1.00 92.06 184 ASP A CA 1
ATOM 1328 C C . ASP A 1 184 ? 6.247 12.976 11.892 1.00 92.06 184 ASP A C 1
ATOM 1330 O O . ASP A 1 184 ? 6.310 14.175 12.186 1.00 92.06 184 ASP A O 1
ATOM 1334 N N . PRO A 1 185 ? 7.354 12.231 11.736 1.00 89.44 185 PRO A N 1
ATOM 1335 C CA . PRO A 1 185 ? 8.689 12.803 11.886 1.00 89.44 185 PRO A CA 1
ATOM 1336 C C . PRO A 1 185 ?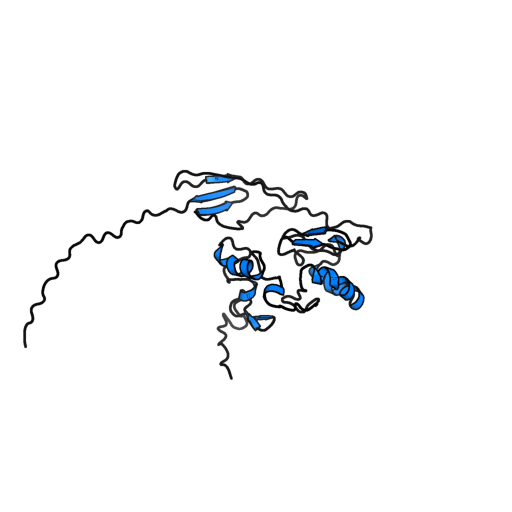 9.014 13.919 10.886 1.00 89.44 185 PRO A C 1
ATOM 1338 O O . PRO A 1 185 ? 9.916 14.713 11.158 1.00 89.44 185 PRO A O 1
ATOM 1341 N N . ASP A 1 186 ? 8.310 13.976 9.755 1.00 87.56 186 ASP A N 1
ATOM 1342 C CA . ASP A 1 186 ? 8.526 14.936 8.670 1.00 87.56 186 ASP A CA 1
ATOM 1343 C C . ASP A 1 186 ? 7.466 16.048 8.656 1.00 87.56 186 ASP A C 1
ATOM 1345 O O . ASP A 1 186 ? 7.500 16.943 7.814 1.00 87.56 186 ASP A O 1
ATOM 1349 N N . GLY A 1 187 ? 6.547 16.039 9.628 1.00 86.12 187 GLY A N 1
ATOM 1350 C CA . GLY A 1 187 ? 5.499 17.047 9.763 1.00 86.12 187 GLY A CA 1
ATOM 1351 C C . GLY A 1 187 ? 4.359 16.890 8.758 1.00 86.12 187 GLY A C 1
ATOM 1352 O O . GLY A 1 187 ? 3.571 17.825 8.590 1.00 86.12 187 GLY A O 1
ATOM 1353 N N . ASN A 1 188 ? 4.239 15.730 8.103 1.00 86.44 188 ASN A N 1
ATOM 1354 C CA . ASN A 1 188 ? 3.132 15.476 7.190 1.00 86.44 188 ASN A CA 1
ATOM 1355 C C . ASN A 1 188 ? 1.786 15.490 7.942 1.00 86.44 188 ASN A C 1
ATOM 1357 O O . ASN A 1 188 ? 1.691 14.975 9.063 1.00 86.44 188 ASN A O 1
ATOM 1361 N N . PRO A 1 189 ? 0.708 16.029 7.339 1.00 88.12 189 PRO A N 1
ATOM 1362 C CA . PRO A 1 189 ? -0.623 15.974 7.929 1.00 88.12 189 PRO A CA 1
ATOM 1363 C C . PRO A 1 189 ? -1.080 14.534 8.182 1.00 88.12 189 PRO A C 1
ATOM 1365 O O . PRO A 1 189 ? -1.088 13.695 7.281 1.00 88.12 189 PRO A O 1
ATOM 1368 N N . LEU A 1 190 ? -1.532 14.264 9.405 1.00 90.25 190 LEU A N 1
ATOM 1369 C CA . LEU A 1 190 ? -2.013 12.947 9.805 1.00 90.25 190 LEU A CA 1
ATOM 1370 C C . LEU A 1 190 ? -3.530 12.855 9.692 1.00 90.25 190 LEU A C 1
ATOM 1372 O O . LEU A 1 190 ? -4.264 13.675 10.239 1.00 90.25 190 LEU A O 1
ATOM 1376 N N . THR A 1 191 ? -3.998 11.796 9.037 1.00 88.69 191 THR A N 1
ATOM 1377 C CA . THR A 1 191 ? -5.400 11.377 9.089 1.00 88.69 191 THR A CA 1
ATOM 1378 C C . THR A 1 191 ? -5.479 10.027 9.775 1.00 88.69 191 THR A C 1
ATOM 1380 O O . THR A 1 191 ? -4.848 9.060 9.349 1.00 88.69 191 THR A O 1
ATOM 1383 N N . LEU A 1 192 ? -6.270 9.953 10.841 1.00 90.62 192 LEU A N 1
ATOM 1384 C CA . LEU A 1 192 ? -6.470 8.721 11.586 1.00 90.62 192 LEU A CA 1
ATOM 1385 C C . LEU A 1 192 ? -7.686 7.966 11.058 1.00 90.62 192 LEU A C 1
ATOM 1387 O O . LEU A 1 192 ? -8.714 8.550 10.715 1.00 90.62 192 LEU A O 1
ATOM 1391 N N . ARG A 1 193 ? -7.574 6.639 11.031 1.00 89.31 193 ARG A N 1
ATOM 1392 C CA . ARG A 1 193 ? -8.690 5.737 10.749 1.00 89.31 193 ARG A CA 1
ATOM 1393 C C . ARG A 1 193 ? -8.597 4.489 11.603 1.00 89.31 193 ARG A C 1
ATOM 1395 O O . ARG A 1 193 ? -7.520 4.086 12.034 1.00 89.31 193 ARG A O 1
ATOM 1402 N N . ILE A 1 194 ? -9.737 3.842 11.785 1.00 88.44 194 ILE A N 1
ATOM 1403 C CA . ILE A 1 194 ? -9.822 2.576 12.503 1.00 88.44 194 ILE A CA 1
ATOM 1404 C C . ILE A 1 194 ? -9.495 1.446 11.530 1.00 88.44 194 ILE A C 1
ATOM 1406 O O . ILE A 1 194 ? -10.255 1.198 10.598 1.00 88.44 194 ILE A O 1
ATOM 1410 N N . VAL A 1 195 ? -8.371 0.766 11.755 1.00 85.38 195 VAL A N 1
ATOM 1411 C CA . VAL A 1 195 ? -7.919 -0.357 10.912 1.00 85.38 195 VAL A CA 1
ATOM 1412 C C . VAL A 1 195 ? -8.584 -1.685 11.274 1.00 85.38 195 VAL A C 1
ATOM 1414 O O . VAL A 1 195 ? -8.669 -2.574 10.437 1.00 85.38 195 VAL A O 1
ATOM 1417 N N . SER A 1 196 ? -9.062 -1.829 12.511 1.00 84.69 196 SER A N 1
ATOM 1418 C CA . SER A 1 196 ? -9.856 -2.975 12.954 1.00 84.69 196 SER A CA 1
ATOM 1419 C C . SER A 1 196 ? -10.693 -2.613 14.178 1.00 84.69 196 SER A C 1
ATOM 1421 O O . SER A 1 196 ? -10.292 -1.802 15.015 1.00 84.69 196 SER A O 1
ATOM 1423 N N . GLN A 1 197 ? -11.883 -3.200 14.266 1.00 87.88 197 GLN A N 1
ATOM 1424 C CA . GLN A 1 197 ? -12.746 -3.088 15.438 1.00 87.88 197 GLN A CA 1
ATOM 1425 C C . GLN A 1 197 ? -12.349 -4.118 16.514 1.00 87.88 197 GLN A C 1
ATOM 1427 O O . GLN A 1 197 ? -11.957 -5.238 16.177 1.00 87.88 197 GLN A O 1
ATOM 1432 N N . PRO A 1 198 ? -12.469 -3.785 17.813 1.00 87.50 198 PRO A N 1
ATOM 1433 C CA . PRO A 1 198 ? -12.176 -4.720 18.896 1.00 87.50 198 PRO A CA 1
ATOM 1434 C C . PRO A 1 198 ? -13.217 -5.848 18.974 1.00 87.50 198 PRO A C 1
ATOM 1436 O O . PRO A 1 198 ? -14.403 -5.637 18.738 1.00 87.50 198 PRO A O 1
ATOM 1439 N N . GLY A 1 199 ? -12.810 -7.043 19.416 1.00 85.88 199 GLY A N 1
ATOM 1440 C CA . GLY A 1 199 ? -13.691 -8.225 19.450 1.00 85.88 199 GLY A CA 1
ATOM 1441 C C . GLY A 1 199 ? -14.905 -8.141 20.395 1.00 85.88 199 GLY A C 1
ATOM 1442 O O . GLY A 1 199 ? -15.836 -8.939 20.287 1.00 85.88 199 GLY A O 1
ATOM 1443 N N . HIS A 1 200 ? -14.930 -7.183 21.329 1.00 86.69 200 HIS A N 1
ATOM 1444 C CA . HIS A 1 200 ? -15.979 -7.055 22.355 1.00 86.69 200 HIS A CA 1
ATOM 1445 C C . HIS A 1 200 ? -16.668 -5.686 22.385 1.00 86.69 200 HIS A C 1
ATOM 1447 O O . HIS A 1 200 ? -17.330 -5.333 23.368 1.00 86.69 200 HIS A O 1
ATOM 1453 N N . GLY A 1 201 ? -16.569 -4.924 21.301 1.00 87.94 201 GLY A N 1
ATOM 1454 C CA . GLY A 1 201 ? -17.187 -3.612 21.209 1.00 87.94 201 GLY A CA 1
ATOM 1455 C C . GLY A 1 201 ? -16.961 -2.961 19.862 1.00 87.94 201 GLY A C 1
ATOM 1456 O O . GLY A 1 201 ? -16.618 -3.621 18.889 1.00 87.94 201 GLY A O 1
ATOM 1457 N N . THR A 1 202 ? -17.161 -1.655 19.826 1.00 89.75 202 THR A N 1
ATOM 1458 C CA . THR A 1 202 ? -16.847 -0.819 18.678 1.00 89.75 202 THR A CA 1
ATOM 1459 C C . THR A 1 202 ? -16.083 0.409 19.135 1.00 89.75 202 THR A C 1
ATOM 1461 O O . THR A 1 202 ? -16.278 0.907 20.239 1.00 89.75 202 THR A O 1
ATOM 1464 N N . VAL A 1 203 ? -15.201 0.909 18.291 1.00 92.25 203 VAL A N 1
ATOM 1465 C CA . VAL A 1 203 ? -14.532 2.191 18.447 1.00 92.25 203 VAL A CA 1
ATOM 1466 C C . VAL A 1 203 ? -15.123 3.144 17.418 1.00 92.25 203 VAL A C 1
ATOM 1468 O O . VAL A 1 203 ? -15.296 2.784 16.252 1.00 92.25 203 VAL A O 1
ATOM 1471 N N . GLY A 1 204 ? -15.458 4.349 17.868 1.00 92.69 204 GLY A N 1
ATOM 1472 C CA . GLY A 1 204 ? -15.659 5.518 17.018 1.00 92.69 204 GLY A CA 1
ATOM 1473 C C . GLY A 1 204 ? -14.436 6.428 17.096 1.00 92.69 204 GLY A C 1
ATOM 1474 O O . GLY A 1 204 ? -13.729 6.417 18.101 1.00 92.69 204 GLY A O 1
ATOM 1475 N N . LEU A 1 205 ? -14.182 7.211 16.052 1.00 93.75 205 LEU A N 1
ATOM 1476 C CA . LEU A 1 205 ? -13.038 8.115 15.987 1.00 93.75 205 LEU A CA 1
ATOM 1477 C C . LEU A 1 205 ? -13.508 9.523 15.629 1.00 93.75 205 LEU A C 1
ATOM 1479 O O . LEU A 1 205 ? -14.219 9.705 14.644 1.00 93.75 205 LEU A O 1
ATOM 1483 N N . ALA A 1 206 ? -13.092 10.503 16.426 1.00 93.75 206 ALA A N 1
ATOM 1484 C CA . ALA A 1 206 ? -13.287 11.919 16.154 1.00 93.75 206 ALA A CA 1
ATOM 1485 C C . ALA A 1 206 ? -11.956 12.641 16.386 1.00 93.75 206 ALA A C 1
ATOM 1487 O O . ALA A 1 206 ? -11.468 12.695 17.516 1.00 93.75 206 ALA A O 1
ATOM 1488 N N . ALA A 1 207 ? -11.358 13.162 15.309 1.00 90.06 207 ALA A N 1
ATOM 1489 C CA . ALA A 1 207 ? -9.993 13.691 15.318 1.00 90.06 207 ALA A CA 1
ATOM 1490 C C . ALA A 1 207 ? -9.016 12.697 15.983 1.00 90.06 207 ALA A C 1
ATOM 1492 O O . ALA A 1 207 ? -8.938 11.541 15.568 1.00 90.06 207 ALA A O 1
ATOM 1493 N N . ASN A 1 208 ? -8.329 13.122 17.045 1.00 93.00 208 ASN A N 1
ATOM 1494 C CA . ASN A 1 208 ? -7.354 12.312 17.778 1.00 93.00 208 ASN A CA 1
ATOM 1495 C C . ASN A 1 208 ? -7.950 11.644 19.027 1.00 93.00 208 ASN A C 1
ATOM 1497 O O . ASN A 1 208 ? -7.220 11.304 19.953 1.00 93.00 208 ASN A O 1
ATOM 1501 N N . VAL A 1 209 ? -9.273 11.471 19.090 1.00 93.75 209 VAL A N 1
ATOM 1502 C CA . VAL A 1 209 ? -9.949 10.813 20.215 1.00 93.75 209 VAL A CA 1
ATOM 1503 C C . VAL A 1 209 ? -10.697 9.580 19.721 1.00 93.75 209 VAL A C 1
ATOM 1505 O O . VAL A 1 209 ? -11.679 9.676 18.981 1.00 93.75 209 VAL A O 1
ATOM 1508 N N . ALA A 1 210 ? -10.244 8.408 20.166 1.00 94.38 210 ALA A N 1
ATOM 1509 C CA . ALA A 1 210 ? -10.959 7.152 19.993 1.00 94.38 210 ALA A CA 1
ATOM 1510 C C . ALA A 1 210 ? -11.963 6.977 21.137 1.00 94.38 210 ALA A C 1
ATOM 1512 O O . ALA A 1 210 ? -11.607 7.093 22.303 1.00 94.38 210 ALA A O 1
ATOM 1513 N N . THR A 1 211 ? -13.220 6.678 20.831 1.00 94.19 211 THR A N 1
ATOM 1514 C CA . THR A 1 211 ? -14.241 6.379 21.842 1.00 94.19 211 THR A CA 1
ATOM 1515 C C . THR A 1 211 ? -14.631 4.916 21.748 1.00 94.19 211 THR A C 1
ATOM 1517 O O . THR A 1 211 ? -15.186 4.489 20.737 1.00 94.19 211 THR A O 1
ATOM 1520 N N . TYR A 1 212 ? -14.342 4.143 22.794 1.00 92.12 212 TYR A N 1
ATOM 1521 C CA . TYR A 1 212 ? -14.708 2.734 22.880 1.00 92.12 212 TYR A CA 1
ATOM 1522 C C . TYR A 1 212 ? -16.113 2.561 23.457 1.00 92.12 212 TYR A C 1
ATOM 1524 O O . TYR A 1 212 ? -16.420 3.049 24.543 1.00 92.12 212 TYR A O 1
ATOM 1532 N N . PHE A 1 213 ? -16.938 1.797 22.751 1.00 89.31 213 PHE A N 1
ATOM 1533 C CA . PHE A 1 213 ? -18.277 1.376 23.131 1.00 89.31 213 PHE A CA 1
ATOM 1534 C C . PHE A 1 213 ? -18.271 -0.137 23.323 1.00 89.31 213 PHE A C 1
ATOM 1536 O O . PHE A 1 213 ? -18.172 -0.905 22.366 1.00 89.31 213 PHE A O 1
ATOM 1543 N N . ARG A 1 214 ? -18.404 -0.600 24.566 1.00 87.25 214 ARG A N 1
ATOM 1544 C CA . ARG A 1 214 ? -18.539 -2.035 24.827 1.00 87.25 214 ARG A CA 1
ATOM 1545 C C . ARG A 1 214 ? -19.821 -2.554 24.176 1.00 87.25 214 ARG A C 1
ATOM 1547 O O . ARG A 1 214 ? -20.886 -1.954 24.334 1.00 87.25 214 ARG A O 1
ATOM 1554 N N . ARG A 1 215 ? -19.754 -3.711 23.510 1.00 82.88 215 ARG A N 1
ATOM 1555 C CA . ARG A 1 215 ? -20.956 -4.384 23.007 1.00 82.88 215 ARG A CA 1
ATOM 1556 C C . ARG A 1 215 ? -21.858 -4.671 24.206 1.00 82.88 215 ARG A C 1
ATOM 1558 O O . ARG A 1 215 ? -21.452 -5.376 25.137 1.00 82.88 215 ARG A O 1
ATOM 1565 N N . ARG A 1 216 ? -23.079 -4.124 24.201 1.00 71.75 216 ARG A N 1
ATOM 1566 C CA . ARG A 1 216 ? -24.096 -4.539 25.170 1.00 71.75 216 ARG A CA 1
ATOM 1567 C C . ARG A 1 216 ? -24.336 -6.022 24.938 1.00 71.75 216 ARG A C 1
ATOM 1569 O O . ARG A 1 216 ? -24.812 -6.424 23.880 1.00 71.75 216 ARG A O 1
ATOM 1576 N N . VAL A 1 217 ? -24.006 -6.834 25.934 1.00 60.19 217 VAL A N 1
ATOM 1577 C CA . VAL A 1 217 ? -24.678 -8.117 26.075 1.00 60.19 217 VAL A CA 1
ATOM 1578 C C . VAL A 1 217 ? -26.081 -7.717 26.495 1.00 60.19 217 VAL A C 1
ATOM 1580 O O . VAL A 1 217 ? -26.302 -7.355 27.648 1.00 60.19 217 VAL A O 1
ATOM 1583 N N . LEU A 1 218 ? -27.014 -7.660 25.542 1.00 57.03 218 LEU A N 1
ATOM 1584 C CA . LEU A 1 218 ? -28.410 -7.802 25.917 1.00 57.03 218 LEU A CA 1
ATOM 1585 C C . LEU A 1 218 ? -28.432 -9.134 26.656 1.00 57.03 218 LEU A C 1
ATOM 1587 O O . LEU A 1 218 ? -28.162 -10.169 26.043 1.00 57.03 218 LEU A O 1
ATOM 1591 N N . ALA A 1 219 ? -28.610 -9.096 27.981 1.00 45.59 219 ALA A N 1
ATOM 1592 C CA . ALA A 1 219 ? -28.955 -10.298 28.715 1.00 45.59 219 ALA A CA 1
ATOM 1593 C C . ALA A 1 219 ? -30.065 -10.934 27.893 1.00 45.59 219 ALA A C 1
ATOM 1595 O O . ALA A 1 219 ? -31.013 -10.232 27.527 1.00 45.59 219 ALA A O 1
ATOM 1596 N N . ALA A 1 220 ? -29.882 -12.193 27.497 1.00 42.47 220 ALA A N 1
ATOM 1597 C CA . ALA A 1 220 ? -30.958 -12.937 26.892 1.00 42.47 220 ALA A CA 1
ATOM 1598 C C . ALA A 1 220 ? -32.137 -12.777 27.854 1.00 42.47 220 ALA A C 1
ATOM 1600 O O . ALA A 1 220 ? -32.144 -13.368 28.932 1.00 42.47 220 ALA A O 1
ATOM 1601 N N . SER A 1 221 ? -33.099 -11.916 27.503 1.00 41.62 221 SER A N 1
ATOM 1602 C CA . SER A 1 221 ? -34.458 -12.122 27.951 1.00 41.62 221 SER A CA 1
ATOM 1603 C C . SER A 1 221 ? -34.733 -13.493 27.399 1.00 41.62 221 SER A C 1
ATOM 1605 O O . SER A 1 221 ? -34.847 -13.675 26.186 1.00 41.62 221 SER A O 1
ATOM 1607 N N . THR A 1 222 ? -34.653 -14.474 28.289 1.00 39.31 222 THR A N 1
ATOM 1608 C CA . THR A 1 222 ? -35.159 -15.798 28.036 1.00 39.31 222 THR A CA 1
ATOM 1609 C C . THR A 1 222 ? -36.496 -15.563 27.360 1.00 39.31 222 THR A C 1
ATOM 1611 O O . THR A 1 222 ? -37.380 -14.898 27.905 1.00 39.31 222 THR A O 1
ATOM 1614 N N . CYS A 1 223 ? -36.623 -16.017 26.116 1.00 36.25 223 CYS A N 1
ATOM 1615 C CA . CYS A 1 223 ? -37.938 -16.226 25.553 1.00 36.25 223 CYS A CA 1
ATOM 1616 C C . CYS A 1 223 ? -38.507 -17.368 26.401 1.00 36.25 223 CYS A C 1
ATOM 1618 O O . CYS A 1 223 ? -38.316 -18.540 26.100 1.00 36.25 223 CYS A O 1
ATOM 1620 N N . SER A 1 224 ? -39.016 -17.016 27.580 1.00 36.72 224 SER A N 1
ATOM 1621 C CA . SER A 1 224 ? -39.652 -17.932 28.501 1.00 36.72 224 SER A CA 1
ATOM 1622 C C . SER A 1 224 ? -41.012 -18.223 27.884 1.00 36.72 224 SER A C 1
ATOM 1624 O O . SER A 1 224 ? -41.799 -17.285 27.717 1.00 36.72 224 SER A O 1
ATOM 1626 N N . PRO A 1 225 ? -41.316 -19.470 27.493 1.00 41.69 225 PRO A N 1
ATOM 1627 C CA . PRO A 1 225 ? -42.643 -19.819 27.030 1.00 41.69 225 PRO A CA 1
ATOM 1628 C C . PRO A 1 225 ? -43.544 -19.956 28.262 1.00 41.69 225 PRO A C 1
ATOM 1630 O O . PRO A 1 225 ? -43.938 -21.051 28.650 1.00 41.69 225 PRO A O 1
ATOM 1633 N N . SER A 1 226 ? -43.866 -18.846 28.924 1.00 42.56 226 SER A N 1
ATOM 1634 C CA . SER A 1 226 ? -44.889 -18.828 29.963 1.00 42.56 226 SER A CA 1
ATOM 1635 C C . SER A 1 226 ? -46.242 -18.495 29.342 1.00 42.56 226 SER A C 1
ATOM 1637 O O . SER A 1 226 ? -46.698 -17.357 29.362 1.00 42.56 226 SER A O 1
ATOM 1639 N N . ARG A 1 227 ? -46.913 -19.524 28.812 1.00 38.09 227 ARG A N 1
ATOM 1640 C CA . ARG A 1 227 ? -48.371 -19.686 28.964 1.00 38.09 227 ARG A CA 1
ATOM 1641 C C . ARG A 1 227 ? -48.809 -21.106 28.578 1.00 38.09 227 ARG A C 1
ATOM 1643 O O . ARG A 1 227 ? -48.650 -21.485 27.420 1.00 38.09 227 ARG A O 1
ATOM 1650 N N . PRO A 1 228 ? -49.424 -21.875 29.496 1.00 38.59 228 PRO A N 1
ATOM 1651 C CA . PRO A 1 228 ? -50.156 -23.075 29.126 1.00 38.59 228 PRO A CA 1
ATOM 1652 C C . PRO A 1 228 ? -51.472 -22.633 28.474 1.00 38.59 228 PRO A C 1
ATOM 1654 O O . PRO A 1 228 ? -52.418 -22.219 29.142 1.00 38.59 228 PRO A O 1
ATOM 1657 N N . GLY A 1 229 ? -51.509 -22.654 27.144 1.00 33.25 229 GLY A N 1
ATOM 1658 C CA . GLY A 1 229 ? -52.747 -22.566 26.379 1.00 33.25 229 GLY A CA 1
ATOM 1659 C C . GLY A 1 229 ? -53.388 -23.947 26.331 1.00 33.25 229 GLY A C 1
ATOM 1660 O O . GLY A 1 229 ? -52.866 -24.856 25.694 1.00 33.25 229 GLY A O 1
ATOM 1661 N N . THR A 1 230 ? -54.502 -24.113 27.032 1.00 37.47 230 THR A N 1
ATOM 1662 C CA . THR A 1 230 ? -55.352 -25.301 26.987 1.00 37.47 230 THR A CA 1
ATOM 1663 C C . THR A 1 230 ? -55.756 -25.627 25.547 1.00 37.47 230 THR A C 1
ATOM 1665 O O . THR A 1 230 ? -56.443 -24.853 24.881 1.00 37.47 230 THR A O 1
ATOM 1668 N N . ALA A 1 231 ? -55.353 -26.803 25.061 1.00 33.91 231 ALA A N 1
ATOM 1669 C CA . ALA A 1 231 ? -55.866 -27.368 23.821 1.00 33.91 231 ALA A CA 1
ATOM 1670 C C . ALA A 1 231 ? -57.349 -27.724 24.012 1.00 33.91 231 ALA A C 1
ATOM 1672 O O . ALA A 1 231 ? -57.699 -28.721 24.646 1.00 33.91 231 ALA A O 1
ATOM 1673 N N . ARG A 1 232 ? -58.242 -26.880 23.488 1.00 34.94 232 ARG A N 1
ATOM 1674 C CA . ARG A 1 232 ? -59.675 -27.168 23.421 1.00 34.94 232 ARG A CA 1
ATOM 1675 C C . ARG A 1 232 ? -59.913 -28.183 22.301 1.00 34.94 232 ARG A C 1
ATOM 1677 O O . ARG A 1 232 ? -59.645 -27.897 21.139 1.00 34.94 232 ARG A O 1
ATOM 1684 N N . ARG A 1 233 ? -60.420 -29.367 22.663 1.00 35.38 233 ARG A N 1
ATOM 1685 C CA . ARG A 1 233 ? -60.979 -30.365 21.732 1.00 35.38 233 ARG A CA 1
ATOM 1686 C C . ARG A 1 233 ? -61.977 -29.695 20.783 1.00 35.38 233 ARG A C 1
ATOM 1688 O O . ARG A 1 233 ? -62.911 -29.039 21.244 1.00 35.38 233 ARG A O 1
ATOM 1695 N N . ILE A 1 234 ? -61.807 -29.922 19.485 1.00 37.66 234 ILE A N 1
ATOM 1696 C CA . ILE A 1 234 ? -62.849 -29.734 18.472 1.00 37.66 234 ILE A CA 1
ATOM 1697 C C . ILE A 1 234 ? -63.741 -30.987 18.524 1.00 37.66 234 ILE A C 1
ATOM 1699 O O . ILE A 1 234 ? -63.218 -32.083 18.313 1.00 37.66 234 ILE A O 1
ATOM 1703 N N . PRO A 1 235 ? -65.050 -30.889 18.822 1.00 34.94 235 PRO A N 1
ATOM 1704 C CA . PRO A 1 235 ? -65.981 -31.974 18.565 1.00 34.94 235 PRO A CA 1
ATOM 1705 C C . PRO A 1 235 ? -66.404 -31.933 17.094 1.00 34.94 235 PRO A C 1
ATOM 1707 O O . PRO A 1 235 ? -66.787 -30.893 16.564 1.00 34.94 235 PRO A O 1
ATOM 1710 N N . THR A 1 236 ? -66.346 -33.091 16.453 1.00 39.31 236 THR A N 1
ATOM 1711 C CA . THR A 1 236 ? -66.999 -33.403 15.181 1.00 39.31 236 THR A CA 1
ATOM 1712 C C . THR A 1 236 ? -68.509 -33.175 15.272 1.00 39.31 236 THR A C 1
ATOM 1714 O O . THR A 1 236 ? -69.130 -33.632 16.233 1.00 39.31 236 THR A O 1
ATOM 1717 N N . SER A 1 237 ? -69.121 -32.587 14.241 1.00 32.56 237 SER A N 1
ATOM 1718 C CA . SER A 1 237 ? -70.544 -32.792 13.952 1.00 32.56 237 SER A CA 1
ATOM 1719 C C . SER A 1 237 ? -70.751 -33.085 12.470 1.00 32.56 237 SER A C 1
ATOM 1721 O O . SER A 1 237 ? -70.366 -32.295 11.611 1.00 32.56 237 SER A O 1
ATOM 1723 N N . HIS A 1 238 ? -71.379 -34.226 12.210 1.00 34.22 238 HIS A N 1
ATOM 1724 C CA . HIS A 1 238 ? -71.888 -34.656 10.919 1.00 34.22 238 HIS A CA 1
ATOM 1725 C C . HIS A 1 238 ? -72.986 -33.722 10.389 1.00 34.22 238 HIS A C 1
ATOM 1727 O O . HIS A 1 238 ? -73.979 -33.489 11.081 1.00 34.22 238 HIS A O 1
ATOM 1733 N N . ARG A 1 239 ? -72.856 -33.308 9.128 1.00 38.12 239 ARG A N 1
ATOM 1734 C CA . ARG A 1 239 ? -73.792 -33.633 8.041 1.00 38.12 239 ARG A CA 1
ATOM 1735 C C . ARG A 1 239 ? -73.096 -33.466 6.700 1.00 38.12 239 ARG A C 1
ATOM 1737 O O . ARG A 1 239 ? -72.281 -32.528 6.595 1.00 38.12 239 ARG A O 1
#

Radius of gyration: 26.8 Å; chains: 1; bounding box: 98×52×60 Å

Secondary structure (DSSP, 8-state):
-PPPP----SSTT---GGG-EETTTEETHHHH--TT--SSPSSHHHHHHHHHHHSSSSS---GGGT-SS----SS-SGGGPPP-SHHHHHHHHHHHHHH-SGGGHHHH-TTSS--TTSB-SS-EEEEETTEEEEE-TT-B--GGGTSPPTT---S---PPPEE-------STT--EEEE--EE-TT-PPP----SS--TTEEEEEETTEEEEEE-----------------PPPPP---

Sequence (239 aa):
MRPSPRIRTSGAGFSLYRFSFGHGGLACEACHGSTHAVFPASHANDNVQSIELQGHAGTLAECGACHDNVPTTVDGGPHGLHPLGARWVSDHGDVVESSGSAPCLACHGTDARGTVLSYAHADRTLTTPFGTKNFWRGFQIGCYACHNGPASDDPNPNRPPQASNTSAATPGATPVAVPLTVSDPDGNPLTLRIVSQPGHGTVGLAANVATYFRRRVLAASTCSPSRPGTARRIPTSHR

pLDDT: mean 81.22, std 17.67, range [32.56, 94.56]

Foldseek 3Di:
DPDDDDQPDPDPPDGDLQPDADDVGHRQCLFAFDPPADWPRQEPVRQPSVCVQPVDIGGDQAQVSP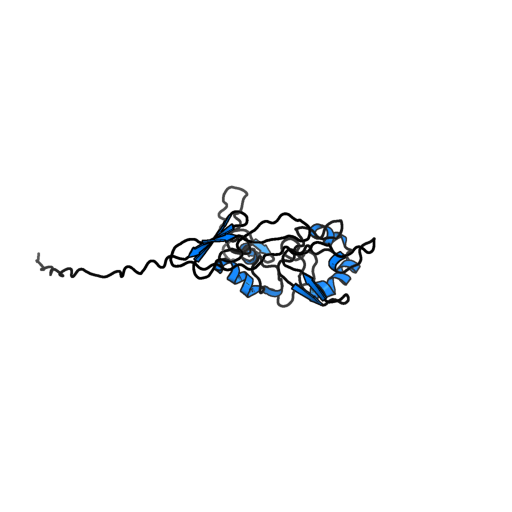DVDQDQAQQNDVVGHGHDAAVNVVCVVVVCVVPNCVSVCVQCNPQQQADQSQFDCAWDWYQDPQGIQTHHGGRGHGPQSRDQHPVRDHHPPFDDKDKDDDDDDDDAFDKDKDFIDIGGPVRDDDDDDNSYADPFFGWDDDPRIIITGGPDPPPPPPPPPPDPDDDDDDDDDDD